Protein 4V2D (pdb70)

Structure (mmCIF, N/CA/C/O backbone):
data_4V2D
#
_entry.id   4V2D
#
_cell.length_a   45.120
_cell.length_b   41.450
_cell.length_c   87.350
_cell.angle_alpha   90.00
_cell.angle_beta   102.91
_cell.angle_gamma   90.00
#
_symmetry.space_group_name_H-M   'P 1 21 1'
#
loop_
_atom_site.group_PDB
_atom_site.id
_atom_site.type_symbol
_atom_site.label_atom_id
_atom_site.label_alt_id
_atom_site.label_comp_id
_atom_site.label_asym_id
_atom_site.label_entity_id
_atom_site.label_seq_id
_atom_site.pdbx_PDB_ins_code
_atom_site.Cartn_x
_atom_site.Cartn_y
_atom_site.Cartn_z
_atom_site.occupancy
_atom_site.B_iso_or_equiv
_atom_site.auth_seq_id
_atom_site.auth_comp_id
_atom_site.auth_asym_id
_atom_site.auth_atom_id
_atom_site.pdbx_PDB_model_num
ATOM 1 N N . CYS A 1 1 ? 34.315 -13.665 43.057 1.00 98.37 36 CYS A N 1
ATOM 2 C CA . CYS A 1 1 ? 33.987 -14.196 41.737 1.00 98.16 36 CYS A CA 1
ATOM 3 C C . CYS A 1 1 ? 33.225 -15.535 41.804 1.00 101.44 36 CYS A C 1
ATOM 4 O O . CYS A 1 1 ? 33.448 -16.303 42.744 1.00 100.99 36 CYS A O 1
ATOM 7 N N . PRO A 1 2 ? 32.310 -15.829 40.844 1.00 97.59 37 PRO A N 1
ATOM 8 C CA . PRO A 1 2 ? 31.522 -17.072 40.930 1.00 97.27 37 PRO A CA 1
ATOM 9 C C . PRO A 1 2 ? 32.282 -18.358 40.605 1.00 100.72 37 PRO A C 1
ATOM 10 O O . PRO A 1 2 ? 33.402 -18.309 40.096 1.00 100.27 37 PRO A O 1
ATOM 14 N N . SER A 1 3 ? 31.661 -19.514 40.921 1.00 97.00 38 SER A N 1
ATOM 15 C CA . SER A 1 3 ? 32.215 -20.855 40.719 1.00 96.68 38 SER A CA 1
ATOM 16 C C . SER A 1 3 ? 32.347 -21.236 39.240 1.00 100.15 38 SER A C 1
ATOM 17 O O . SER A 1 3 ? 33.406 -21.720 38.834 1.00 99.66 38 SER A O 1
ATOM 20 N N . VAL A 1 4 ? 31.278 -21.024 38.445 1.00 96.45 39 VAL A N 1
ATOM 21 C CA . VAL A 1 4 ? 31.240 -21.342 37.009 1.00 96.12 39 VAL A CA 1
ATOM 22 C C . VAL A 1 4 ? 31.649 -20.162 36.116 1.00 99.33 39 VAL A C 1
ATOM 23 O O . VAL A 1 4 ? 32.185 -20.374 35.027 1.00 98.87 39 VAL A O 1
ATOM 27 N N . CYS A 1 5 ? 31.388 -18.930 36.581 1.00 95.44 40 CYS A N 1
ATOM 28 C CA . CYS A 1 5 ? 31.686 -17.687 35.873 1.00 95.04 40 CYS A CA 1
ATOM 29 C C . CYS A 1 5 ? 33.099 -17.183 36.198 1.00 99.57 40 CYS A C 1
ATOM 30 O O . CYS A 1 5 ? 33.476 -17.122 37.370 1.00 99.11 40 CYS A O 1
ATOM 33 N N . ARG A 1 6 ? 33.874 -16.830 35.152 1.00 96.73 41 ARG A N 1
ATOM 34 C CA . ARG A 1 6 ? 35.255 -16.345 35.270 1.00 96.81 41 ARG A CA 1
ATOM 35 C C . ARG A 1 6 ? 35.375 -14.817 35.220 1.00 101.23 41 ARG A C 1
ATOM 36 O O . ARG A 1 6 ? 34.521 -14.146 34.636 1.00 100.78 41 ARG A O 1
ATOM 44 N N . CYS A 1 7 ? 36.447 -14.277 35.836 1.00 98.26 42 CYS A N 1
ATOM 45 C CA . CYS A 1 7 ? 36.741 -12.843 35.911 1.00 98.30 42 CYS A CA 1
ATOM 46 C C . CYS A 1 7 ? 38.220 -12.558 35.616 1.00 102.56 42 CYS A C 1
ATOM 47 O O . CYS A 1 7 ? 39.097 -13.220 36.177 1.00 102.17 42 CYS A O 1
ATOM 50 N N . ASP A 1 8 ? 38.493 -11.587 34.720 1.00 99.36 43 ASP A N 1
ATOM 51 C CA . ASP A 1 8 ? 39.855 -11.206 34.325 1.00 99.26 43 ASP A CA 1
ATOM 52 C C . ASP A 1 8 ? 39.999 -9.694 34.133 1.00 102.96 43 ASP A C 1
ATOM 53 O O . ASP A 1 8 ? 39.183 -9.084 33.438 1.00 102.43 43 ASP A O 1
ATOM 58 N N . ARG A 1 9 ? 41.056 -9.103 34.740 1.00 99.51 44 ARG A N 1
ATOM 59 C CA . ARG A 1 9 ? 41.421 -7.676 34.683 1.00 99.29 44 ARG A CA 1
ATOM 60 C C . ARG A 1 9 ? 40.272 -6.712 35.049 1.00 102.66 44 ARG A C 1
ATOM 61 O O . ARG A 1 9 ? 40.112 -5.665 34.415 1.00 102.23 44 ARG A O 1
ATOM 69 N N . ASN A 1 10 ? 39.496 -7.067 36.095 1.00 98.82 45 ASN A N 1
ATOM 70 C CA . ASN A 1 10 ? 38.334 -6.324 36.605 1.00 98.47 45 ASN A CA 1
ATOM 71 C C . ASN A 1 10 ? 37.147 -6.275 35.615 1.00 101.83 45 ASN A C 1
ATOM 72 O O . ASN A 1 10 ? 36.429 -5.274 35.536 1.00 101.37 45 ASN A O 1
ATOM 77 N N . PHE A 1 11 ? 36.944 -7.387 34.879 1.00 97.98 46 PHE A N 1
ATOM 78 C CA . PHE A 1 11 ? 35.849 -7.593 33.926 1.00 97.57 46 PHE A CA 1
ATOM 79 C C . PHE A 1 11 ? 35.239 -8.972 34.187 1.00 100.72 46 PHE A C 1
ATOM 80 O O . PHE A 1 11 ? 35.962 -9.972 34.192 1.00 100.31 46 PHE A O 1
ATOM 88 N N . VAL A 1 12 ? 33.920 -9.021 34.436 1.00 96.68 47 VAL A N 1
ATOM 89 C CA . VAL A 1 12 ? 33.201 -10.263 34.736 1.00 96.20 47 VAL A CA 1
ATOM 90 C C . VAL A 1 12 ? 32.663 -10.905 33.447 1.00 99.30 47 VAL A C 1
ATOM 91 O O . VAL A 1 12 ? 31.835 -10.303 32.760 1.00 98.80 47 VAL A O 1
ATOM 95 N N . TYR A 1 13 ? 33.146 -12.123 33.128 1.00 95.40 48 TYR A N 1
ATOM 96 C CA . TYR A 1 13 ? 32.758 -12.872 31.929 1.00 95.02 48 TYR A CA 1
ATOM 97 C C . TYR A 1 13 ? 31.840 -14.061 32.260 1.00 98.18 48 TYR A C 1
ATOM 98 O O . TYR A 1 13 ? 32.316 -15.192 32.402 1.00 97.69 48 TYR A O 1
ATOM 107 N N . CYS A 1 14 ? 30.526 -13.799 32.398 1.00 94.25 49 CYS A N 1
ATOM 108 C CA . CYS A 1 14 ? 29.513 -14.825 32.679 1.00 93.81 49 CYS A CA 1
ATOM 109 C C . CYS A 1 14 ? 28.844 -15.300 31.379 1.00 95.80 49 CYS A C 1
ATOM 110 O O . CYS A 1 14 ? 27.980 -16.181 31.412 1.00 95.31 49 CYS A O 1
ATOM 113 N N . ASN A 1 15 ? 29.262 -14.717 30.240 1.00 90.98 50 ASN A N 1
ATOM 114 C CA . ASN A 1 15 ? 28.746 -14.997 28.901 1.00 90.13 50 ASN A CA 1
ATOM 115 C C . ASN A 1 15 ? 29.038 -16.404 28.385 1.00 92.29 50 ASN A C 1
ATOM 116 O O . ASN A 1 15 ? 30.107 -16.952 28.662 1.00 91.88 50 ASN A O 1
ATOM 121 N N . GLU A 1 16 ? 28.079 -16.968 27.610 1.00 87.47 51 GLU A N 1
ATOM 122 C CA . GLU A 1 16 ? 28.117 -18.300 26.984 1.00 86.59 51 GLU A CA 1
ATOM 123 C C . GLU A 1 16 ? 28.387 -19.436 27.990 1.00 88.70 51 GLU A C 1
ATOM 124 O O . GLU A 1 16 ? 29.190 -20.336 27.725 1.00 88.24 51 GLU A O 1
ATOM 130 N N . ARG A 1 17 ? 27.705 -19.381 29.151 1.00 83.89 52 ARG A N 1
ATOM 131 C CA . ARG A 1 17 ? 27.851 -20.361 30.233 1.00 83.02 52 ARG A CA 1
ATOM 132 C C . ARG A 1 17 ? 26.524 -21.034 30.639 1.00 85.73 52 ARG A C 1
ATOM 133 O O . ARG A 1 17 ? 26.508 -21.831 31.582 1.00 85.32 52 ARG A O 1
ATOM 141 N N . SER A 1 18 ? 25.428 -20.737 29.896 1.00 81.33 53 SER A N 1
ATOM 142 C CA . SER A 1 18 ? 24.066 -21.264 30.083 1.00 80.66 53 SER A CA 1
ATOM 143 C C . SER A 1 18 ? 23.502 -21.087 31.509 1.00 83.32 53 SER A C 1
ATOM 144 O O . SER A 1 18 ? 22.850 -21.989 32.045 1.00 82.76 53 SER A O 1
ATOM 147 N N . LEU A 1 19 ? 23.748 -19.906 32.107 1.00 79.09 54 LEU A N 1
ATOM 148 C CA . LEU A 1 19 ? 23.290 -19.558 33.453 1.00 78.52 54 LEU A CA 1
ATOM 149 C C . LEU A 1 19 ? 21.784 -19.303 33.489 1.00 81.47 54 LEU A C 1
ATOM 150 O O . LEU A 1 19 ? 21.265 -18.554 32.660 1.00 80.90 54 LEU A O 1
ATOM 155 N N . THR A 1 20 ? 21.088 -19.941 34.447 1.00 77.47 55 THR A N 1
ATOM 156 C CA . THR A 1 20 ? 19.640 -19.800 34.646 1.00 76.99 55 THR A CA 1
ATOM 157 C C . THR A 1 20 ? 19.316 -18.471 35.334 1.00 80.07 55 THR A C 1
ATOM 158 O O . THR A 1 20 ? 18.235 -17.918 35.123 1.00 79.58 55 THR A O 1
ATOM 162 N N . SER A 1 21 ? 20.255 -17.970 36.159 1.00 76.06 56 SER A N 1
ATOM 163 C CA . SER A 1 21 ? 20.137 -16.720 36.911 1.00 75.53 56 SER A CA 1
ATOM 164 C C . SER A 1 21 ? 21.484 -15.985 36.986 1.00 78.65 56 SER A C 1
ATOM 165 O O . SER A 1 21 ? 22.529 -16.591 36.733 1.00 78.20 56 SER A O 1
ATOM 168 N N . VAL A 1 22 ? 21.454 -14.680 37.335 1.00 74.65 57 VAL A N 1
ATOM 169 C CA . VAL A 1 22 ? 22.649 -13.839 37.485 1.00 74.18 57 VAL A CA 1
ATOM 170 C C . VAL A 1 22 ? 23.389 -14.271 38.774 1.00 77.64 57 VAL A C 1
ATOM 171 O O . VAL A 1 22 ? 22.754 -14.334 39.831 1.00 77.25 57 VAL A O 1
ATOM 175 N N . PRO A 1 23 ? 24.705 -14.607 38.703 1.00 73.85 58 PRO A N 1
ATOM 176 C CA . PRO A 1 23 ? 25.418 -15.071 39.909 1.00 73.52 58 PRO A CA 1
ATOM 177 C C . PRO A 1 23 ? 25.525 -14.061 41.050 1.00 77.05 58 PRO A C 1
ATOM 178 O O . PRO A 1 23 ? 25.494 -12.850 40.824 1.00 76.47 58 PRO A O 1
ATOM 182 N N . LEU A 1 24 ? 25.643 -14.583 42.283 1.00 73.54 59 LEU A N 1
ATOM 183 C CA . LEU A 1 24 ? 25.726 -13.808 43.524 1.00 73.30 59 LEU A CA 1
ATOM 184 C C . LEU A 1 24 ? 27.096 -13.155 43.728 1.00 76.85 59 LEU A C 1
ATOM 185 O O . LEU A 1 24 ? 27.162 -11.996 44.141 1.00 76.46 59 LEU A O 1
ATOM 190 N N . GLY A 1 25 ? 28.162 -13.904 43.445 1.00 73.08 60 GLY A N 1
ATOM 191 C CA . GLY A 1 25 ? 29.541 -13.460 43.613 1.00 72.72 60 GLY A CA 1
ATOM 192 C C . GLY A 1 25 ? 30.026 -12.434 42.611 1.00 76.12 60 GLY A C 1
ATOM 193 O O . GLY A 1 25 ? 30.886 -12.741 41.783 1.00 75.70 60 GLY A O 1
ATOM 194 N N . ILE A 1 26 ? 29.505 -11.199 42.695 1.00 72.28 61 ILE A N 1
ATOM 195 C CA . ILE A 1 26 ? 29.917 -10.099 41.819 1.00 71.88 61 ILE A CA 1
ATOM 196 C C . ILE A 1 26 ? 30.814 -9.145 42.632 1.00 75.16 61 ILE A C 1
ATOM 197 O O . ILE A 1 26 ? 30.352 -8.608 43.643 1.00 74.76 61 ILE A O 1
ATOM 202 N N . PRO A 1 27 ? 32.097 -8.948 42.234 1.00 71.25 62 PRO A N 1
ATOM 203 C CA . PRO A 1 27 ? 32.986 -8.065 43.016 1.00 70.86 62 PRO A CA 1
ATOM 204 C C . PRO A 1 27 ? 32.571 -6.595 43.026 1.00 74.01 62 PRO A C 1
ATOM 205 O O . PRO A 1 27 ? 31.920 -6.122 42.093 1.00 73.56 62 PRO A O 1
ATOM 209 N N . GLU A 1 28 ? 32.946 -5.886 44.105 1.00 70.03 63 GLU A N 1
ATOM 210 C CA . GLU A 1 28 ? 32.625 -4.480 44.370 1.00 69.57 63 GLU A CA 1
ATOM 211 C C . GLU A 1 28 ? 33.160 -3.467 43.353 1.00 72.65 63 GLU A C 1
ATOM 212 O O . GLU A 1 28 ? 32.453 -2.509 43.039 1.00 72.18 63 GLU A O 1
ATOM 218 N N . GLY A 1 29 ? 34.388 -3.672 42.874 1.00 68.66 64 GLY A N 1
ATOM 219 C CA . GLY A 1 29 ? 35.040 -2.770 41.928 1.00 68.23 64 GLY A CA 1
ATOM 220 C C . GLY A 1 29 ? 35.235 -3.315 40.527 1.00 71.45 64 GLY A C 1
ATOM 221 O O . GLY A 1 29 ? 36.376 -3.497 40.091 1.00 71.05 64 GLY A O 1
ATOM 222 N N . VAL A 1 30 ? 34.124 -3.549 39.801 1.00 67.39 65 VAL A N 1
ATOM 223 C CA . VAL A 1 30 ? 34.140 -4.061 38.422 1.00 66.87 65 VAL A CA 1
ATOM 224 C C . VAL A 1 30 ? 33.675 -2.969 37.448 1.00 69.81 65 VAL A C 1
ATOM 225 O O . VAL A 1 30 ? 32.718 -2.254 37.741 1.00 69.37 65 VAL A O 1
ATOM 229 N N . THR A 1 31 ? 34.365 -2.847 36.298 1.00 65.59 66 THR A N 1
ATOM 230 C CA . THR A 1 31 ? 34.081 -1.863 35.253 1.00 64.97 66 THR A CA 1
ATOM 231 C C . THR A 1 31 ? 32.896 -2.298 34.366 1.00 67.58 66 THR A C 1
ATOM 232 O O . THR A 1 31 ? 31.842 -1.661 34.410 1.00 67.11 66 THR A O 1
ATOM 236 N N . VAL A 1 32 ? 33.078 -3.369 33.561 1.00 63.19 67 VAL A N 1
ATOM 237 C CA . VAL A 1 32 ? 32.069 -3.891 32.627 1.00 62.51 67 VAL A CA 1
ATOM 238 C C . VAL A 1 32 ? 31.635 -5.315 33.029 1.00 65.05 67 VAL A C 1
ATOM 239 O O . VAL A 1 32 ? 32.479 -6.143 33.375 1.00 64.48 67 VAL A O 1
ATOM 243 N N . LEU A 1 33 ? 30.315 -5.587 32.969 1.00 60.77 68 LEU A N 1
ATOM 244 C CA . LEU A 1 33 ? 29.705 -6.874 33.309 1.00 60.14 68 LEU A CA 1
ATOM 245 C C . LEU A 1 33 ? 29.126 -7.551 32.056 1.00 63.07 68 LEU A C 1
ATOM 246 O O . LEU A 1 33 ? 28.274 -6.967 31.383 1.00 62.61 68 LEU A O 1
ATOM 251 N N . TYR A 1 34 ? 29.601 -8.773 31.738 1.00 59.01 69 TYR A N 1
ATOM 252 C CA . TYR A 1 34 ? 29.142 -9.540 30.574 1.00 58.56 69 TYR A CA 1
ATOM 253 C C . TYR A 1 34 ? 28.283 -10.726 31.020 1.00 61.30 69 TYR A C 1
ATOM 254 O O . TYR A 1 34 ? 28.790 -11.634 31.680 1.00 60.83 69 TYR A O 1
ATOM 263 N N . LEU A 1 35 ? 26.981 -10.705 30.674 1.00 57.09 70 LEU A N 1
ATOM 264 C CA . LEU A 1 35 ? 26.011 -11.752 31.030 1.00 56.50 70 LEU A CA 1
ATOM 265 C C . LEU A 1 35 ? 25.177 -12.211 29.815 1.00 59.79 70 LEU A C 1
ATOM 266 O O . LEU A 1 35 ? 24.147 -12.872 29.980 1.00 59.33 70 LEU A O 1
ATOM 271 N N . HIS A 1 36 ? 25.642 -11.873 28.601 1.00 55.99 71 HIS A N 1
ATOM 272 C CA . HIS A 1 36 ? 24.985 -12.193 27.332 1.00 55.71 71 HIS A CA 1
ATOM 273 C C . HIS A 1 36 ? 25.084 -13.669 26.912 1.00 59.69 71 HIS A C 1
ATOM 274 O O . HIS A 1 36 ? 25.889 -14.414 27.468 1.00 59.29 71 HIS A O 1
ATOM 281 N N . ASN A 1 37 ? 24.249 -14.080 25.928 1.00 56.31 72 ASN A N 1
ATOM 282 C CA . ASN A 1 37 ? 24.164 -15.433 25.357 1.00 56.12 72 ASN A CA 1
ATOM 283 C C . ASN A 1 37 ? 23.968 -16.555 26.399 1.00 59.89 72 ASN A C 1
ATOM 284 O O . ASN A 1 37 ? 24.610 -17.609 26.331 1.00 59.40 72 ASN A O 1
ATOM 289 N N . ASN A 1 38 ? 23.061 -16.307 27.359 1.00 56.46 73 ASN A N 1
ATOM 290 C CA . ASN A 1 38 ? 22.694 -17.227 28.437 1.00 56.25 73 ASN A CA 1
ATOM 291 C C . ASN A 1 38 ? 21.169 -17.435 28.459 1.00 60.23 73 ASN A C 1
ATOM 292 O O . ASN A 1 38 ? 20.469 -16.915 27.588 1.00 59.76 73 ASN A O 1
ATOM 297 N N . GLN A 1 39 ? 20.658 -18.202 29.441 1.00 56.92 74 GLN A N 1
ATOM 298 C CA . GLN A 1 39 ? 19.225 -18.466 29.595 1.00 56.76 74 GLN A CA 1
ATOM 299 C C . GLN A 1 39 ? 18.678 -17.844 30.895 1.00 60.26 74 GLN A C 1
ATOM 300 O O . GLN A 1 39 ? 17.871 -18.462 31.599 1.00 59.85 74 GLN A O 1
ATOM 306 N N . ILE A 1 40 ? 19.121 -16.603 31.195 1.00 56.44 75 ILE A N 1
ATOM 307 C CA . ILE A 1 40 ? 18.737 -15.841 32.389 1.00 56.09 75 ILE A CA 1
ATOM 308 C C . ILE A 1 40 ? 17.270 -15.398 32.323 1.00 59.92 75 ILE A C 1
ATOM 309 O O . ILE A 1 40 ? 16.869 -14.716 31.378 1.00 59.31 75 ILE A O 1
ATOM 314 N N . ASN A 1 41 ? 16.482 -15.803 33.336 1.00 56.70 76 ASN A N 1
ATOM 315 C CA . ASN A 1 41 ? 15.063 -15.465 33.473 1.00 56.58 76 ASN A CA 1
ATOM 316 C C . ASN A 1 41 ? 14.872 -14.134 34.218 1.00 60.70 76 ASN A C 1
ATOM 317 O O . ASN A 1 41 ? 15.826 -13.620 34.809 1.00 60.24 76 ASN A O 1
ATOM 322 N N . ASN A 1 42 ? 13.640 -13.585 34.190 1.00 57.47 77 ASN A N 1
ATOM 323 C CA . ASN A 1 42 ? 13.273 -12.319 34.839 1.00 57.37 77 ASN A CA 1
ATOM 324 C C . ASN A 1 42 ? 13.365 -12.337 36.373 1.00 61.17 77 ASN A C 1
ATOM 325 O O . ASN A 1 42 ? 13.601 -11.287 36.976 1.00 60.75 77 ASN A O 1
ATOM 330 N N . ALA A 1 43 ? 13.177 -13.518 36.997 1.00 57.65 78 ALA A N 1
ATOM 331 C CA . ALA A 1 43 ? 13.227 -13.697 38.452 1.00 57.41 78 ALA A CA 1
ATOM 332 C C . ALA A 1 43 ? 14.591 -14.235 38.938 1.00 61.22 78 ALA A C 1
ATOM 333 O O . ALA A 1 43 ? 14.678 -14.863 39.999 1.00 60.80 78 ALA A O 1
ATOM 335 N N . GLY A 1 44 ? 15.640 -13.949 38.168 1.00 57.67 79 GLY A N 1
ATOM 336 C CA . GLY A 1 44 ? 17.002 -14.368 38.474 1.00 57.35 79 GLY A CA 1
ATOM 337 C C . GLY A 1 44 ? 17.967 -13.223 38.705 1.00 60.91 79 GLY A C 1
ATOM 338 O O . GLY A 1 44 ? 19.118 -13.292 38.267 1.00 60.48 79 GLY A O 1
ATOM 339 N N . PHE A 1 45 ? 17.510 -12.167 39.405 1.00 57.30 80 PHE A N 1
ATOM 340 C CA . PHE A 1 45 ? 18.316 -10.984 39.714 1.00 56.95 80 PHE A CA 1
ATOM 341 C C . PHE A 1 45 ? 18.355 -10.705 41.231 1.00 60.55 80 PHE A C 1
ATOM 342 O O . PHE A 1 45 ? 17.345 -10.271 41.793 1.00 60.11 80 PHE A O 1
ATOM 350 N N . PRO A 1 46 ? 19.502 -10.949 41.916 1.00 56.90 81 PRO A N 1
ATOM 351 C CA . PRO A 1 46 ? 19.562 -10.693 43.368 1.00 56.61 81 PRO A CA 1
ATOM 352 C C . PRO A 1 46 ? 19.630 -9.208 43.721 1.00 59.97 81 PRO A C 1
ATOM 353 O O . PRO A 1 46 ? 20.170 -8.418 42.947 1.00 59.45 81 PRO A O 1
ATOM 357 N N . ALA A 1 47 ? 19.094 -8.841 44.903 1.00 56.26 82 ALA A N 1
ATOM 358 C CA . ALA A 1 47 ? 19.062 -7.470 45.431 1.00 56.02 82 ALA A CA 1
ATOM 359 C C . ALA A 1 47 ? 20.464 -6.879 45.647 1.00 59.73 82 ALA A C 1
ATOM 360 O O . ALA A 1 47 ? 20.629 -5.658 45.592 1.00 59.15 82 ALA A O 1
ATOM 362 N N . GLU A 1 48 ? 21.466 -7.752 45.882 1.00 56.35 83 GLU A N 1
ATOM 363 C CA . GLU A 1 48 ? 22.872 -7.393 46.099 1.00 56.11 83 GLU A CA 1
ATOM 364 C C . GLU A 1 48 ? 23.580 -6.848 44.845 1.00 59.51 83 GLU A C 1
ATOM 365 O O . GLU A 1 48 ? 24.605 -6.175 44.975 1.00 59.11 83 GLU A O 1
ATOM 371 N N . LEU A 1 49 ? 23.031 -7.131 43.642 1.00 55.65 84 LEU A N 1
ATOM 372 C CA . LEU A 1 49 ? 23.561 -6.669 42.354 1.00 55.26 84 LEU A CA 1
ATOM 373 C C . LEU A 1 49 ? 23.380 -5.151 42.200 1.00 58.61 84 LEU A C 1
ATOM 374 O O . LEU A 1 49 ? 24.238 -4.492 41.611 1.00 58.11 84 LEU A O 1
ATOM 379 N N . HIS A 1 50 ? 22.274 -4.605 42.747 1.00 54.97 85 HIS A N 1
ATOM 380 C CA . HIS A 1 50 ? 21.947 -3.175 42.729 1.00 54.76 85 HIS A CA 1
ATOM 381 C C . HIS A 1 50 ? 22.895 -2.374 43.634 1.00 58.95 85 HIS A C 1
ATOM 382 O O . HIS A 1 50 ? 23.133 -1.192 43.373 1.00 58.59 85 HIS A O 1
ATOM 389 N N . ASN A 1 51 ? 23.439 -3.025 44.685 1.00 55.60 86 ASN A N 1
ATOM 390 C CA . ASN A 1 51 ? 24.370 -2.430 45.649 1.00 55.38 86 ASN A CA 1
ATOM 391 C C . ASN A 1 51 ? 25.735 -2.091 45.036 1.00 58.96 86 ASN A C 1
ATOM 392 O O . ASN A 1 51 ? 26.409 -1.187 45.534 1.00 58.44 86 ASN A O 1
ATOM 397 N N . VAL A 1 52 ? 26.136 -2.806 43.959 1.00 55.52 87 VAL A N 1
ATOM 398 C CA . VAL A 1 52 ? 27.402 -2.585 43.244 1.00 55.33 87 VAL A CA 1
ATOM 399 C C . VAL A 1 52 ? 27.286 -1.263 42.470 1.00 59.18 87 VAL A C 1
ATOM 400 O O . VAL A 1 52 ? 26.404 -1.120 41.619 1.00 58.78 87 VAL A O 1
ATOM 404 N N . GLN A 1 53 ? 28.150 -0.290 42.804 1.00 55.66 88 GLN A N 1
ATOM 405 C CA . GLN A 1 53 ? 28.132 1.051 42.213 1.00 55.41 88 GLN A CA 1
ATOM 406 C C . GLN A 1 53 ? 29.232 1.328 41.176 1.00 58.75 88 GLN A C 1
ATOM 407 O O . GLN A 1 53 ? 29.150 2.333 40.465 1.00 58.31 88 GLN A O 1
ATOM 413 N N . SER A 1 54 ? 30.242 0.442 41.076 1.00 54.91 89 SER A N 1
ATOM 414 C CA . SER A 1 54 ? 31.364 0.597 40.144 1.00 54.53 89 SER A CA 1
ATOM 415 C C . SER A 1 54 ? 31.044 0.261 38.685 1.00 57.62 89 SER A C 1
ATOM 416 O O . SER A 1 54 ? 31.705 0.790 37.788 1.00 57.15 89 SER A O 1
ATOM 419 N N . VAL A 1 55 ? 30.059 -0.625 38.444 1.00 53.67 90 VAL A N 1
ATOM 420 C CA . VAL A 1 55 ? 29.670 -1.053 37.093 1.00 53.18 90 VAL A CA 1
ATOM 421 C C . VAL A 1 55 ? 28.904 0.048 36.352 1.00 56.26 90 VAL A C 1
ATOM 422 O O . VAL A 1 55 ? 27.962 0.618 36.906 1.00 55.76 90 VAL A O 1
ATOM 426 N N . HIS A 1 56 ? 29.321 0.344 35.104 1.00 52.19 91 HIS A N 1
ATOM 427 C CA . HIS A 1 56 ? 28.684 1.346 34.243 1.00 51.63 91 HIS A CA 1
ATOM 428 C C . HIS A 1 56 ? 28.254 0.807 32.865 1.00 53.95 91 HIS A C 1
ATOM 429 O O . HIS A 1 56 ? 27.518 1.488 32.148 1.00 53.51 91 HIS A O 1
ATOM 436 N N . THR A 1 57 ? 28.693 -0.419 32.508 1.00 49.20 92 THR A N 1
ATOM 437 C CA . THR A 1 57 ? 28.336 -1.072 31.244 1.00 48.42 92 THR A CA 1
ATOM 438 C C . THR A 1 57 ? 27.938 -2.530 31.501 1.00 51.00 92 THR A C 1
ATOM 439 O O . THR A 1 57 ? 28.732 -3.293 32.051 1.00 50.39 92 THR A O 1
ATOM 443 N N . VAL A 1 58 ? 26.694 -2.901 31.137 1.00 46.91 93 VAL A N 1
ATOM 444 C CA . VAL A 1 58 ? 26.158 -4.255 31.329 1.00 46.43 93 VAL A CA 1
ATOM 445 C C . VAL A 1 58 ? 25.578 -4.806 30.016 1.00 49.48 93 VAL A C 1
ATOM 446 O O . VAL A 1 58 ? 24.745 -4.151 29.386 1.00 48.73 93 VAL A O 1
ATOM 450 N N . TYR A 1 59 ? 26.030 -6.012 29.618 1.00 45.86 94 TYR A N 1
ATOM 451 C CA . TYR A 1 59 ? 25.583 -6.717 28.416 1.00 45.58 94 TYR A CA 1
ATOM 452 C C . TYR A 1 59 ? 24.684 -7.888 28.825 1.00 49.72 94 TYR A C 1
ATOM 453 O O . TYR A 1 59 ? 25.110 -8.752 29.594 1.00 49.27 94 TYR A O 1
ATOM 462 N N . LEU A 1 60 ? 23.433 -7.893 28.334 1.00 46.61 95 LEU A N 1
ATOM 463 C CA . LEU A 1 60 ? 22.435 -8.925 28.630 1.00 46.59 95 LEU A CA 1
ATOM 464 C C . LEU A 1 60 ? 21.651 -9.306 27.364 1.00 51.01 95 LEU A C 1
ATOM 465 O O . LEU A 1 60 ? 20.417 -9.356 27.390 1.00 50.56 95 LEU A O 1
ATOM 470 N N . TYR A 1 61 ? 22.364 -9.584 26.260 1.00 48.13 96 TYR A N 1
ATOM 471 C CA . TYR A 1 61 ? 21.708 -9.941 25.004 1.00 48.25 96 TYR A CA 1
ATOM 472 C C . TYR A 1 61 ? 21.549 -11.439 24.740 1.00 52.56 96 TYR A C 1
ATOM 473 O O . TYR A 1 61 ? 22.448 -12.223 25.041 1.00 52.19 96 TYR A O 1
ATOM 482 N N . GLY A 1 62 ? 20.394 -11.810 24.191 1.00 49.35 97 GLY A N 1
ATOM 483 C CA . GLY A 1 62 ? 20.050 -13.189 23.859 1.00 49.23 97 GLY A CA 1
ATOM 484 C C . GLY A 1 62 ? 19.724 -14.042 25.067 1.00 53.16 97 GLY A C 1
ATOM 485 O O . GLY A 1 62 ? 20.290 -15.126 25.226 1.00 52.76 97 GLY A O 1
ATOM 486 N N . ASN A 1 63 ? 18.798 -13.562 25.919 1.00 49.71 98 ASN A N 1
ATOM 487 C CA . ASN A 1 63 ? 18.368 -14.256 27.136 1.00 49.47 98 ASN A CA 1
ATOM 488 C C . ASN A 1 63 ? 16.883 -14.665 27.099 1.00 53.40 98 ASN A C 1
ATOM 489 O O . ASN A 1 63 ? 16.211 -14.457 26.084 1.00 52.96 98 ASN A O 1
ATOM 494 N N . GLN A 1 64 ? 16.387 -15.281 28.191 1.00 49.95 99 GLN A N 1
ATOM 495 C CA . GLN A 1 64 ? 15.000 -15.742 28.312 1.00 49.74 99 GLN A CA 1
ATOM 496 C C . GLN A 1 64 ? 14.148 -14.795 29.183 1.00 52.98 99 GLN A C 1
ATOM 497 O O . GLN A 1 64 ? 13.177 -15.226 29.813 1.00 52.48 99 GLN A O 1
ATOM 503 N N . LEU A 1 65 ? 14.506 -13.495 29.186 1.00 49.14 100 LEU A N 1
ATOM 504 C CA . LEU A 1 65 ? 13.827 -12.437 29.944 1.00 48.68 100 LEU A CA 1
ATOM 505 C C . LEU A 1 65 ? 12.463 -12.100 29.342 1.00 51.80 100 LEU A C 1
ATOM 506 O O . LEU A 1 65 ? 12.330 -12.072 28.121 1.00 51.10 100 LEU A O 1
ATOM 511 N N . ASP A 1 66 ? 11.458 -11.842 30.200 1.00 48.10 101 ASP A N 1
ATOM 512 C CA . ASP A 1 66 ? 10.092 -11.496 29.786 1.00 47.74 101 ASP A CA 1
ATOM 513 C C . ASP A 1 66 ? 9.708 -10.063 30.165 1.00 50.89 101 ASP A C 1
ATOM 514 O O . ASP A 1 66 ? 8.841 -9.474 29.519 1.00 50.45 101 ASP A O 1
ATOM 519 N N . GLU A 1 67 ? 10.347 -9.512 31.213 1.00 46.94 102 GLU A N 1
ATOM 520 C CA . GLU A 1 67 ? 10.122 -8.154 31.720 1.00 46.50 102 GLU A CA 1
ATOM 521 C C . GLU A 1 67 ? 11.454 -7.403 31.840 1.00 49.65 102 GLU A C 1
ATOM 522 O O . GLU A 1 67 ? 12.514 -8.030 31.744 1.00 49.08 102 GLU A O 1
ATOM 528 N N . PHE A 1 68 ? 11.405 -6.066 32.063 1.00 45.93 103 PHE A N 1
ATOM 529 C CA . PHE A 1 68 ? 12.610 -5.251 32.250 1.00 45.64 103 PHE A CA 1
ATOM 530 C C . PHE A 1 68 ? 13.249 -5.640 33.593 1.00 49.36 103 PHE A C 1
ATOM 531 O O . PHE A 1 68 ? 12.555 -5.627 34.614 1.00 49.05 103 PHE A O 1
ATOM 539 N N . PRO A 1 69 ? 14.543 -6.044 33.602 1.00 45.74 104 PRO A N 1
ATOM 540 C CA . PRO A 1 69 ? 15.164 -6.507 34.855 1.00 45.44 104 PRO A CA 1
ATOM 541 C C . PRO A 1 69 ? 15.212 -5.516 36.009 1.00 49.14 104 PRO A C 1
ATOM 542 O O . PRO A 1 69 ? 15.452 -4.323 35.816 1.00 48.76 104 PRO A O 1
ATOM 546 N N . MET A 1 70 ? 14.976 -6.042 37.217 1.00 45.59 105 MET A N 1
ATOM 547 C CA . MET A 1 70 ? 15.006 -5.320 38.486 1.00 45.27 105 MET A CA 1
ATOM 548 C C . MET A 1 70 ? 16.356 -5.575 39.163 1.00 48.82 105 MET A C 1
ATOM 549 O O . MET A 1 70 ? 17.083 -6.485 38.756 1.00 48.18 105 MET A O 1
ATOM 554 N N . ASN A 1 71 ? 16.689 -4.765 40.190 1.00 45.33 106 ASN A N 1
ATOM 555 C CA . ASN A 1 71 ? 17.918 -4.851 40.991 1.00 45.04 106 ASN A CA 1
ATOM 556 C C . ASN A 1 71 ? 19.244 -4.800 40.201 1.00 48.38 106 ASN A C 1
ATOM 557 O O . ASN A 1 71 ? 20.252 -5.354 40.647 1.00 47.95 106 ASN A O 1
ATOM 562 N N . LEU A 1 72 ? 19.243 -4.109 39.043 1.00 44.58 107 LEU A N 1
ATOM 563 C CA . LEU A 1 72 ? 20.427 -3.920 38.198 1.00 44.17 107 LEU A CA 1
ATOM 564 C C . LEU A 1 72 ? 21.372 -2.910 38.874 1.00 47.53 107 LEU A C 1
ATOM 565 O O . LEU A 1 72 ? 20.873 -2.073 39.630 1.00 47.11 107 LEU A O 1
ATOM 570 N N . PRO A 1 73 ? 22.716 -2.951 38.642 1.00 43.71 108 PRO A N 1
ATOM 571 C CA . PRO A 1 73 ? 23.606 -1.986 39.320 1.00 43.37 108 PRO A CA 1
ATOM 572 C C . PRO A 1 73 ? 23.210 -0.517 39.150 1.00 46.84 108 PRO A C 1
ATOM 573 O O . PRO A 1 73 ? 22.974 -0.051 38.034 1.00 46.47 108 PRO A O 1
ATOM 577 N N . LYS A 1 74 ? 23.079 0.176 40.294 1.00 43.05 109 LYS A N 1
ATOM 578 C CA . LYS A 1 74 ? 22.663 1.570 40.480 1.00 42.78 109 LYS A CA 1
ATOM 579 C C . LYS A 1 74 ? 23.259 2.599 39.504 1.00 46.09 109 LYS A C 1
ATOM 580 O O . LYS A 1 74 ? 22.507 3.407 38.955 1.00 45.66 109 LYS A O 1
ATOM 586 N N . ASN A 1 75 ? 24.591 2.589 39.308 1.00 42.29 110 ASN A N 1
ATOM 587 C CA . ASN A 1 75 ? 25.272 3.567 38.452 1.00 41.90 110 ASN A CA 1
ATOM 588 C C . ASN A 1 75 ? 25.678 3.057 37.054 1.00 45.00 110 ASN A C 1
ATOM 589 O O . ASN A 1 75 ? 26.776 3.365 36.578 1.00 44.57 110 ASN A O 1
ATOM 594 N N . VAL A 1 76 ? 24.775 2.313 36.384 1.00 40.94 111 VAL A N 1
ATOM 595 C CA . VAL A 1 76 ? 25.013 1.792 35.032 1.00 40.51 111 VAL A CA 1
ATOM 596 C C . VAL A 1 76 ? 24.627 2.843 33.988 1.00 43.49 111 VAL A C 1
ATOM 597 O O . VAL A 1 76 ? 23.505 3.343 34.016 1.00 42.95 111 VAL A O 1
ATOM 601 N N . ARG A 1 77 ? 25.569 3.181 33.088 1.00 39.50 112 ARG A N 1
ATOM 602 C CA . ARG A 1 77 ? 25.380 4.162 32.016 1.00 39.04 112 ARG A CA 1
ATOM 603 C C . ARG A 1 77 ? 24.845 3.486 30.748 1.00 41.93 112 ARG A C 1
ATOM 604 O O . ARG A 1 77 ? 23.789 3.878 30.252 1.00 41.37 112 ARG A O 1
ATOM 612 N N . VAL A 1 78 ? 25.572 2.471 30.231 1.00 37.87 113 VAL A N 1
ATOM 613 C CA . VAL A 1 78 ? 25.215 1.734 29.012 1.00 37.32 113 VAL A CA 1
ATOM 614 C C . VAL A 1 78 ? 24.645 0.354 29.372 1.00 40.37 113 VAL A C 1
ATOM 615 O O . VAL A 1 78 ? 25.295 -0.412 30.083 1.00 39.74 113 VAL A O 1
ATOM 619 N N . LEU A 1 79 ? 23.432 0.046 28.879 1.00 36.61 114 LEU A N 1
ATOM 620 C CA . LEU A 1 79 ? 22.757 -1.226 29.136 1.00 36.25 114 LEU A CA 1
ATOM 621 C C . LEU A 1 79 ? 22.232 -1.850 27.842 1.00 40.37 114 LEU A C 1
ATOM 622 O O . LEU A 1 79 ? 21.481 -1.211 27.101 1.00 39.83 114 LEU A O 1
ATOM 627 N N . HIS A 1 80 ? 22.651 -3.099 27.575 1.00 37.29 115 HIS A N 1
ATOM 628 C CA . HIS A 1 80 ? 22.270 -3.868 26.391 1.00 37.24 115 HIS A CA 1
ATOM 629 C C . HIS A 1 80 ? 21.300 -4.976 26.795 1.00 42.10 115 HIS A C 1
ATOM 630 O O . HIS A 1 80 ? 21.655 -5.830 27.607 1.00 41.54 115 HIS A O 1
ATOM 637 N N . LEU A 1 81 ? 20.072 -4.943 26.251 1.00 39.77 116 LEU A N 1
ATOM 638 C CA . LEU A 1 81 ? 19.021 -5.926 26.542 1.00 40.09 116 LEU A CA 1
ATOM 639 C C . LEU A 1 81 ? 18.337 -6.432 25.263 1.00 45.54 116 LEU A C 1
ATOM 640 O O . LEU A 1 81 ? 17.157 -6.792 25.292 1.00 45.02 116 LEU A O 1
ATOM 645 N N . GLN A 1 82 ? 19.082 -6.473 24.146 1.00 43.52 117 GLN A N 1
ATOM 646 C CA . GLN A 1 82 ? 18.553 -6.922 22.859 1.00 44.01 117 GLN A CA 1
ATOM 647 C C . GLN A 1 82 ? 18.455 -8.453 22.710 1.00 49.10 117 GLN A C 1
ATOM 648 O O . GLN A 1 82 ? 18.905 -9.186 23.589 1.00 48.77 117 GLN A O 1
ATOM 654 N N . GLU A 1 83 ? 17.810 -8.920 21.620 1.00 46.46 118 GLU A N 1
ATOM 655 C CA . GLU A 1 83 ? 17.633 -10.333 21.245 1.00 46.56 118 GLU A CA 1
ATOM 656 C C . GLU A 1 83 ? 16.868 -11.253 22.227 1.00 50.69 118 GLU A C 1
ATOM 657 O O . GLU A 1 83 ? 16.789 -12.462 21.985 1.00 50.42 118 GLU A O 1
ATOM 663 N N . ASN A 1 84 ? 16.275 -10.689 23.300 1.00 47.27 119 ASN A N 1
ATOM 664 C CA . ASN A 1 84 ? 15.483 -11.461 24.269 1.00 47.09 119 ASN A CA 1
ATOM 665 C C . ASN A 1 84 ? 13.963 -11.348 24.007 1.00 50.64 119 ASN A C 1
ATOM 666 O O . ASN A 1 84 ? 13.572 -10.865 22.941 1.00 50.30 119 ASN A O 1
ATOM 671 N N . ASN A 1 85 ? 13.114 -11.827 24.941 1.00 46.91 120 ASN A N 1
ATOM 672 C CA . ASN A 1 85 ? 11.656 -11.817 24.775 1.00 46.59 120 ASN A CA 1
ATOM 673 C C . ASN A 1 85 ? 10.928 -10.868 25.755 1.00 49.90 120 ASN A C 1
ATOM 674 O O . ASN A 1 85 ? 9.901 -11.240 26.333 1.00 49.57 120 ASN A O 1
ATOM 679 N N . ILE A 1 86 ? 11.465 -9.643 25.944 1.00 45.99 121 ILE A N 1
ATOM 680 C CA . ILE A 1 86 ? 10.869 -8.640 26.841 1.00 45.57 121 ILE A CA 1
ATOM 681 C C . ILE A 1 86 ? 9.533 -8.150 26.266 1.00 49.07 121 ILE A C 1
ATOM 682 O O . ILE A 1 86 ? 9.470 -7.790 25.092 1.00 48.64 121 ILE A O 1
ATOM 687 N N . GLN A 1 87 ? 8.470 -8.183 27.091 1.00 45.35 122 GLN A N 1
ATOM 688 C CA . GLN A 1 87 ? 7.112 -7.766 26.725 1.00 45.00 122 GLN A CA 1
ATOM 689 C C . GLN A 1 87 ? 6.618 -6.602 27.592 1.00 48.27 122 GLN A C 1
ATOM 690 O O . GLN A 1 87 ? 5.939 -5.710 27.082 1.00 47.82 122 GLN A O 1
ATOM 696 N N . THR A 1 88 ? 6.947 -6.624 28.901 1.00 44.43 123 THR A N 1
ATOM 697 C CA . THR A 1 88 ? 6.526 -5.619 29.881 1.00 43.93 123 THR A CA 1
ATOM 698 C C . THR A 1 88 ? 7.690 -4.730 30.344 1.00 46.87 123 THR A C 1
ATOM 699 O O . THR A 1 88 ? 8.768 -5.231 30.665 1.00 46.17 123 THR A O 1
ATOM 703 N N . ILE A 1 89 ? 7.449 -3.408 30.376 1.00 43.04 124 ILE A N 1
ATOM 704 C CA . ILE A 1 89 ? 8.392 -2.384 30.832 1.00 42.58 124 ILE A CA 1
ATOM 705 C C . ILE A 1 89 ? 7.773 -1.741 32.082 1.00 45.69 124 ILE A C 1
ATOM 706 O O . ILE A 1 89 ? 6.727 -1.091 31.989 1.00 44.98 124 ILE A O 1
ATOM 711 N N . SER A 1 90 ? 8.394 -1.967 33.251 1.00 42.04 125 SER A N 1
ATOM 712 C CA . SER A 1 90 ? 7.906 -1.445 34.529 1.00 41.66 125 SER A CA 1
ATOM 713 C C . SER A 1 90 ? 8.532 -0.109 34.925 1.00 44.97 125 SER A C 1
ATOM 714 O O . SER A 1 90 ? 9.703 0.148 34.633 1.00 44.47 125 SER A O 1
ATOM 717 N N . ARG A 1 91 ? 7.727 0.739 35.585 1.00 41.11 126 ARG A N 1
ATOM 718 C CA . ARG A 1 91 ? 8.093 2.071 36.069 1.00 40.60 126 ARG A CA 1
ATOM 719 C C . ARG A 1 91 ? 9.109 1.990 37.219 1.00 43.70 126 ARG A C 1
ATOM 720 O O . ARG A 1 91 ? 9.970 2.863 37.333 1.00 43.07 126 ARG A O 1
ATOM 728 N N . ALA A 1 92 ? 9.000 0.942 38.060 1.00 40.00 127 ALA A N 1
ATOM 729 C CA . ALA A 1 92 ? 9.862 0.704 39.220 1.00 39.70 127 ALA A CA 1
ATOM 730 C C . ALA A 1 92 ? 11.288 0.285 38.851 1.00 43.25 127 ALA A C 1
ATOM 731 O O . ALA A 1 92 ? 12.226 0.664 39.554 1.00 42.66 127 ALA A O 1
ATOM 733 N N . ALA A 1 93 ? 11.450 -0.502 37.766 1.00 39.79 128 ALA A N 1
ATOM 734 C CA . ALA A 1 93 ? 12.750 -0.993 37.296 1.00 39.47 128 ALA A CA 1
ATOM 735 C C . ALA A 1 93 ? 13.639 0.115 36.726 1.00 43.21 128 ALA A C 1
ATOM 736 O O . ALA A 1 93 ? 14.839 0.131 37.008 1.00 42.95 128 ALA A O 1
ATOM 738 N N . LEU A 1 94 ? 13.052 1.045 35.945 1.00 39.38 129 LEU A N 1
ATOM 739 C CA . LEU A 1 94 ? 13.775 2.176 35.357 1.00 39.02 129 LEU A CA 1
ATOM 740 C C . LEU A 1 94 ? 14.041 3.291 36.378 1.00 42.59 129 LEU A C 1
ATOM 741 O O . LEU A 1 94 ? 14.879 4.160 36.129 1.00 42.14 129 LEU A O 1
ATOM 746 N N . ALA A 1 95 ? 13.343 3.247 37.533 1.00 38.99 130 ALA A N 1
ATOM 747 C CA . ALA A 1 95 ? 13.506 4.194 38.638 1.00 38.67 130 ALA A CA 1
ATOM 748 C C . ALA A 1 95 ? 14.774 3.863 39.441 1.00 42.55 130 ALA A C 1
ATOM 749 O O . ALA A 1 95 ? 15.313 4.735 40.126 1.00 42.13 130 ALA A O 1
ATOM 751 N N . GLN A 1 96 ? 15.244 2.601 39.348 1.00 39.11 131 GLN A N 1
ATOM 752 C CA . GLN A 1 96 ? 16.450 2.098 40.011 1.00 38.91 131 GLN A CA 1
ATOM 753 C C . GLN A 1 96 ? 17.707 2.619 39.306 1.00 42.74 131 GLN A C 1
ATOM 754 O O . GLN A 1 96 ? 18.633 3.091 39.969 1.00 42.36 131 GLN A O 1
ATOM 760 N N . LEU A 1 97 ? 17.730 2.529 37.961 1.00 39.21 132 LEU A N 1
ATOM 761 C CA . LEU A 1 97 ? 18.836 2.977 37.114 1.00 38.95 132 LEU A CA 1
ATOM 762 C C . LEU A 1 97 ? 18.691 4.479 36.825 1.00 42.50 132 LEU A C 1
ATOM 763 O O . LEU A 1 97 ? 18.222 4.876 35.752 1.00 41.93 132 LEU A O 1
ATOM 768 N N . LEU A 1 98 ? 19.074 5.308 37.810 1.00 38.87 133 LEU A N 1
ATOM 769 C CA . LEU A 1 98 ? 18.996 6.770 37.732 1.00 38.59 133 LEU A CA 1
ATOM 770 C C . LEU A 1 98 ? 20.113 7.391 36.882 1.00 41.89 133 LEU A C 1
ATOM 771 O O . LEU A 1 98 ? 19.952 8.513 36.399 1.00 41.49 133 LEU A O 1
ATOM 776 N N . LYS A 1 99 ? 21.239 6.670 36.704 1.00 37.92 134 LYS A N 1
ATOM 777 C CA . LYS A 1 99 ? 22.387 7.139 35.921 1.00 37.45 134 LYS A CA 1
ATOM 778 C C . LYS A 1 99 ? 22.493 6.491 34.524 1.00 40.83 134 LYS A C 1
ATOM 779 O O . LYS A 1 99 ? 23.534 6.600 33.870 1.00 40.28 134 LYS A O 1
ATOM 785 N N . LEU A 1 100 ? 21.395 5.857 34.058 1.00 37.21 135 LEU A N 1
ATOM 786 C CA . LEU A 1 100 ? 21.298 5.198 32.753 1.00 36.91 135 LEU A CA 1
ATOM 787 C C . LEU A 1 100 ? 21.324 6.224 31.622 1.00 40.71 135 LEU A C 1
ATOM 788 O O . LEU A 1 100 ? 20.450 7.082 31.567 1.00 40.15 135 LEU A O 1
ATOM 793 N N . GLU A 1 101 ? 22.336 6.139 30.739 1.00 37.36 136 GLU A N 1
ATOM 794 C CA . GLU A 1 101 ? 22.525 7.052 29.606 1.00 37.21 136 GLU A CA 1
ATOM 795 C C . GLU A 1 101 ? 22.153 6.421 28.259 1.00 41.11 136 GLU A C 1
ATOM 796 O O . GLU A 1 101 ? 21.539 7.090 27.426 1.00 40.81 136 GLU A O 1
ATOM 802 N N . GLU A 1 102 ? 22.544 5.147 28.041 1.00 37.50 137 GLU A N 1
ATOM 803 C CA . GLU A 1 102 ? 22.293 4.404 26.803 1.00 37.16 137 GLU A CA 1
ATOM 804 C C . GLU A 1 102 ? 21.529 3.109 27.090 1.00 40.49 137 GLU A C 1
ATOM 805 O O . GLU A 1 102 ? 21.915 2.351 27.984 1.00 40.07 137 GLU A O 1
ATOM 811 N N . LEU A 1 103 ? 20.445 2.861 26.330 1.00 36.60 138 LEU A N 1
ATOM 812 C CA . LEU A 1 103 ? 19.602 1.674 26.487 1.00 36.17 138 LEU A CA 1
ATOM 813 C C . LEU A 1 103 ? 19.240 1.053 25.141 1.00 39.93 138 LEU A C 1
ATOM 814 O O . LEU A 1 103 ? 18.806 1.760 24.229 1.00 39.44 138 LEU A O 1
ATOM 819 N N . HIS A 1 104 ? 19.430 -0.273 25.026 1.00 36.68 139 HIS A N 1
ATOM 820 C CA . HIS A 1 104 ? 19.142 -1.049 23.819 1.00 36.58 139 HIS A CA 1
ATOM 821 C C . HIS A 1 104 ? 18.116 -2.134 24.134 1.00 40.86 139 HIS A C 1
ATOM 822 O O . HIS A 1 104 ? 18.411 -3.063 24.888 1.00 40.21 139 HIS A O 1
ATOM 829 N N . LEU A 1 105 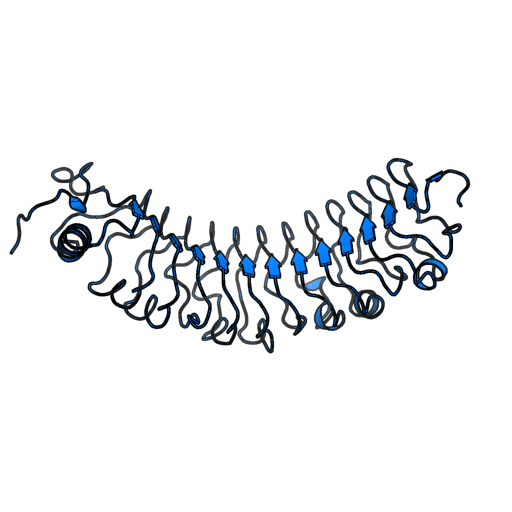? 16.905 -2.002 23.571 1.00 38.12 140 LEU A N 1
ATOM 830 C CA . LEU A 1 105 ? 15.810 -2.956 23.759 1.00 38.21 140 LEU A CA 1
ATOM 831 C C . LEU A 1 105 ? 15.367 -3.566 22.416 1.00 43.04 140 LEU A C 1
ATOM 832 O O . LEU A 1 105 ? 14.199 -3.933 22.246 1.00 42.62 140 LEU A O 1
ATOM 837 N N . ASP A 1 106 ? 16.327 -3.702 21.479 1.00 40.47 141 ASP A N 1
ATOM 838 C CA . ASP A 1 106 ? 16.135 -4.236 20.126 1.00 40.83 141 ASP A CA 1
ATOM 839 C C . ASP A 1 106 ? 15.732 -5.721 20.110 1.00 46.09 141 ASP A C 1
ATOM 840 O O . ASP A 1 106 ? 15.985 -6.431 21.081 1.00 45.73 141 ASP A O 1
ATOM 845 N N . ASP A 1 107 ? 15.092 -6.179 19.009 1.00 43.57 142 ASP A N 1
ATOM 846 C CA . ASP A 1 107 ? 14.642 -7.564 18.789 1.00 43.81 142 ASP A CA 1
ATOM 847 C C . ASP A 1 107 ? 13.806 -8.179 19.939 1.00 47.93 142 ASP A C 1
ATOM 848 O O . ASP A 1 107 ? 14.005 -9.346 20.295 1.00 47.65 142 ASP A O 1
ATOM 853 N N . ASN A 1 108 ? 12.872 -7.396 20.513 1.00 44.42 143 ASN A N 1
ATOM 854 C CA . ASN A 1 108 ? 12.006 -7.859 21.606 1.00 44.14 143 ASN A CA 1
ATOM 855 C C . ASN A 1 108 ? 10.512 -7.784 21.242 1.00 47.61 143 ASN A C 1
ATOM 856 O O . ASN A 1 108 ? 10.163 -7.273 20.175 1.00 47.10 143 ASN A O 1
ATOM 861 N N . SER A 1 109 ? 9.639 -8.315 22.123 1.00 43.92 144 SER A N 1
ATOM 862 C CA . SER A 1 109 ? 8.185 -8.336 21.932 1.00 43.60 144 SER A CA 1
ATOM 863 C C . SER A 1 109 ? 7.470 -7.247 22.770 1.00 47.03 144 SER A C 1
ATOM 864 O O . SER A 1 109 ? 6.389 -7.484 23.319 1.00 46.44 144 SER A O 1
ATOM 867 N N . ILE A 1 110 ? 8.085 -6.048 22.853 1.00 43.44 145 ILE A N 1
ATOM 868 C CA . ILE A 1 110 ? 7.578 -4.898 23.612 1.00 43.24 145 ILE A CA 1
ATOM 869 C C . ILE A 1 110 ? 6.366 -4.258 22.923 1.00 47.23 145 ILE A C 1
ATOM 870 O O . ILE A 1 110 ? 6.466 -3.834 21.772 1.00 46.70 145 ILE A O 1
ATOM 875 N N . SER A 1 111 ? 5.237 -4.170 23.648 1.00 44.08 146 SER A N 1
ATOM 876 C CA . SER A 1 111 ? 3.990 -3.566 23.174 1.00 43.95 146 SER A CA 1
ATOM 877 C C . SER A 1 111 ? 3.665 -2.294 23.976 1.00 47.54 146 SER A C 1
ATOM 878 O O . SER A 1 111 ? 4.284 -2.055 25.017 1.00 47.15 146 SER A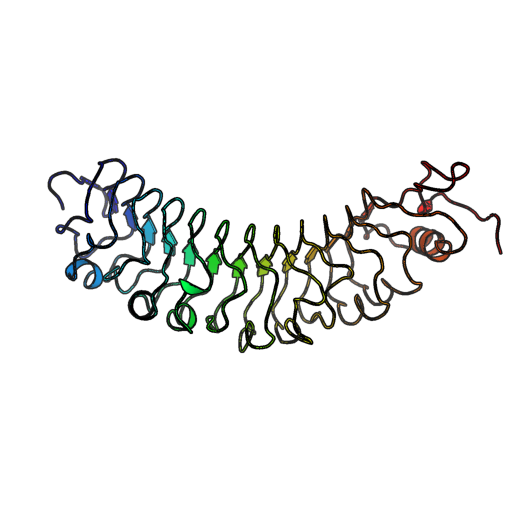 O 1
ATOM 881 N N . THR A 1 112 ? 2.702 -1.480 23.484 1.00 43.80 147 THR A N 1
ATOM 882 C CA . THR A 1 112 ? 2.257 -0.225 24.111 1.00 43.43 147 THR A CA 1
ATOM 883 C C . THR A 1 112 ? 1.675 -0.471 25.514 1.00 46.83 147 THR A C 1
ATOM 884 O O . THR A 1 112 ? 1.944 0.310 26.430 1.00 46.37 147 THR A O 1
ATOM 888 N N . VAL A 1 113 ? 0.902 -1.566 25.675 1.00 43.03 148 VAL A N 1
ATOM 889 C CA . VAL A 1 113 ? 0.275 -1.976 26.942 1.00 42.62 148 VAL A CA 1
ATOM 890 C C . VAL A 1 113 ? 1.357 -2.397 27.960 1.00 46.30 148 VAL A C 1
ATOM 891 O O . VAL A 1 113 ? 1.244 -2.068 29.143 1.00 45.89 148 VAL A O 1
ATOM 895 N N . GLY A 1 114 ? 2.396 -3.083 27.471 1.00 42.69 149 GLY A N 1
ATOM 896 C CA . GLY A 1 114 ? 3.530 -3.552 28.264 1.00 42.39 149 GLY A CA 1
ATOM 897 C C . GLY A 1 114 ? 4.314 -2.439 28.934 1.00 45.86 149 GLY A C 1
ATOM 898 O O . GLY A 1 114 ? 4.778 -2.605 30.065 1.00 45.43 149 GLY A O 1
ATOM 899 N N . VAL A 1 115 ? 4.453 -1.291 28.244 1.00 42.07 150 VAL A N 1
ATOM 900 C CA . VAL A 1 115 ? 5.150 -0.115 28.768 1.00 41.76 150 VAL A CA 1
ATOM 901 C C . VAL A 1 115 ? 4.207 0.611 29.732 1.00 45.64 150 VAL A C 1
ATOM 902 O O . VAL A 1 115 ? 3.123 1.040 29.326 1.00 45.31 150 VAL A O 1
ATOM 906 N N . GLU A 1 116 ? 4.617 0.727 31.007 1.00 42.18 151 GLU A N 1
ATOM 907 C CA . GLU A 1 116 ? 3.843 1.408 32.045 1.00 42.04 151 GLU A CA 1
ATOM 908 C C . GLU A 1 116 ? 3.859 2.916 31.786 1.00 46.32 151 GLU A C 1
ATOM 909 O O . GLU A 1 116 ? 4.846 3.429 31.252 1.00 45.98 151 GLU A O 1
ATOM 915 N N . ASP A 1 117 ? 2.759 3.614 32.134 1.00 43.13 152 ASP A N 1
ATOM 916 C CA . ASP A 1 117 ? 2.616 5.059 31.939 1.00 43.01 152 ASP A CA 1
ATOM 917 C C . ASP A 1 117 ? 3.695 5.848 32.686 1.00 46.76 152 ASP A C 1
ATOM 918 O O . ASP A 1 117 ? 3.678 5.925 33.918 1.00 46.36 152 ASP A O 1
ATOM 923 N N . GLY A 1 118 ? 4.648 6.372 31.918 1.00 43.18 153 GLY A N 1
ATOM 924 C CA . GLY A 1 118 ? 5.776 7.145 32.425 1.00 43.03 153 GLY A CA 1
ATOM 925 C C . GLY A 1 118 ? 6.904 6.301 32.986 1.00 46.82 153 GLY A C 1
ATOM 926 O O . GLY A 1 118 ? 7.551 6.708 33.956 1.00 46.41 153 GLY A O 1
ATOM 927 N N . ALA A 1 119 ? 7.155 5.122 32.376 1.00 43.11 154 ALA A N 1
ATOM 928 C CA . ALA A 1 119 ? 8.216 4.205 32.800 1.00 42.75 154 ALA A CA 1
ATOM 929 C C . ALA A 1 119 ? 9.594 4.710 32.373 1.00 46.21 154 ALA A C 1
ATOM 930 O O . ALA A 1 119 ? 10.501 4.751 33.204 1.00 45.78 154 ALA A O 1
ATOM 932 N N . PHE A 1 120 ? 9.745 5.108 31.088 1.00 42.48 155 PHE A N 1
ATOM 933 C CA . PHE A 1 120 ? 11.000 5.628 30.534 1.00 42.09 155 PHE A CA 1
ATOM 934 C C . PHE A 1 120 ? 11.362 7.004 31.099 1.00 45.63 155 PHE A C 1
ATOM 935 O O . PHE A 1 120 ? 12.548 7.311 31.224 1.00 45.02 155 PHE A O 1
ATOM 943 N N . ARG A 1 121 ? 10.339 7.811 31.466 1.00 42.19 156 ARG A N 1
ATOM 944 C CA . ARG A 1 121 ? 10.467 9.152 32.051 1.00 41.94 156 ARG A CA 1
ATOM 945 C C . ARG A 1 121 ? 11.235 9.123 33.381 1.00 45.44 156 ARG A C 1
ATOM 946 O O . ARG A 1 121 ? 11.912 10.099 33.709 1.00 45.20 156 ARG A O 1
ATOM 954 N N . GLU A 1 122 ? 11.139 7.997 34.126 1.00 41.49 157 GLU A N 1
ATOM 955 C CA . GLU A 1 122 ? 11.819 7.762 35.405 1.00 41.02 157 GLU A CA 1
ATOM 956 C C . GLU A 1 122 ? 13.340 7.770 35.245 1.00 44.54 157 GLU A C 1
ATOM 957 O O . GLU A 1 122 ? 14.041 8.242 36.141 1.00 44.03 157 GLU A O 1
ATOM 963 N N . ALA A 1 123 ? 13.846 7.260 34.099 1.00 41.02 158 ALA A N 1
ATOM 964 C CA . ALA A 1 123 ? 15.271 7.241 33.766 1.00 40.73 158 ALA A CA 1
ATOM 965 C C . ALA A 1 123 ? 15.670 8.664 33.343 1.00 44.66 158 ALA A C 1
ATOM 966 O O . ALA A 1 123 ? 15.679 8.999 32.154 1.00 44.21 158 ALA A O 1
ATOM 968 N N . ILE A 1 124 ? 15.936 9.513 34.352 1.00 41.19 159 ILE A N 1
ATOM 969 C CA . ILE A 1 124 ? 16.275 10.936 34.222 1.00 40.96 159 ILE A CA 1
ATOM 970 C C . ILE A 1 124 ? 17.522 11.255 33.388 1.00 44.54 159 ILE A C 1
ATOM 971 O O . ILE A 1 124 ? 17.562 12.300 32.735 1.00 44.30 159 ILE A O 1
ATOM 976 N N . SER A 1 125 ? 18.527 10.364 33.411 1.00 40.53 160 SER A N 1
ATOM 977 C CA . SER A 1 125 ? 19.787 10.544 32.686 1.00 40.00 160 SER A CA 1
ATOM 978 C C . SER A 1 125 ? 19.778 9.982 31.250 1.00 42.80 160 SER A C 1
ATOM 979 O O . SER A 1 125 ? 20.774 10.142 30.537 1.00 42.26 160 SER A O 1
ATOM 982 N N . LEU A 1 126 ? 18.672 9.319 30.833 1.00 38.67 161 LEU A N 1
ATOM 983 C CA . LEU A 1 126 ? 18.532 8.690 29.513 1.00 38.18 161 LEU A CA 1
ATOM 984 C C . LEU A 1 126 ? 18.693 9.642 28.327 1.00 41.44 161 LEU A C 1
ATOM 985 O O . LEU A 1 126 ? 17.873 10.538 28.122 1.00 40.94 161 LEU A O 1
ATOM 990 N N . LYS A 1 127 ? 19.779 9.435 27.563 1.00 37.51 162 LYS A N 1
ATOM 991 C CA . LYS A 1 127 ? 20.147 10.219 26.383 1.00 37.01 162 LYS A CA 1
ATOM 992 C C . LYS A 1 127 ? 19.857 9.446 25.095 1.00 40.20 162 LYS A C 1
ATOM 993 O O . LYS A 1 127 ? 19.429 10.047 24.110 1.00 39.61 162 LYS A O 1
ATOM 999 N N . LEU A 1 128 ? 20.105 8.121 25.095 1.00 36.49 163 LEU A N 1
ATOM 1000 C CA . LEU A 1 128 ? 19.891 7.270 23.924 1.00 36.17 163 LEU A CA 1
ATOM 1001 C C . LEU A 1 128 ? 18.971 6.090 24.228 1.00 39.63 163 LEU A C 1
ATOM 1002 O O . LEU A 1 128 ? 19.268 5.283 25.111 1.00 39.13 163 LEU A O 1
ATOM 1007 N N . LEU A 1 129 ? 17.843 6.011 23.500 1.00 36.05 164 LEU A N 1
ATOM 1008 C CA . LEU A 1 129 ? 16.831 4.965 23.651 1.00 35.74 164 LEU A CA 1
ATOM 1009 C C . LEU A 1 129 ? 16.569 4.280 22.308 1.00 39.44 164 LEU A C 1
ATOM 1010 O O . LEU A 1 129 ? 16.061 4.908 21.377 1.00 38.90 164 LEU A O 1
ATOM 1015 N N . PHE A 1 130 ? 16.942 2.992 22.213 1.00 36.09 165 PHE A N 1
ATOM 1016 C CA . PHE A 1 130 ? 16.805 2.189 20.999 1.00 35.93 165 PHE A CA 1
ATOM 1017 C C . PHE A 1 130 ? 15.700 1.138 21.126 1.00 39.72 165 PHE A C 1
ATOM 1018 O O . PHE A 1 130 ? 15.938 0.034 21.625 1.00 39.22 165 PHE A O 1
ATOM 1026 N N . LEU A 1 131 ? 14.484 1.498 20.683 1.00 36.39 166 LEU A N 1
ATOM 1027 C CA . LEU A 1 131 ? 13.307 0.628 20.717 1.00 36.29 166 LEU A CA 1
ATOM 1028 C C . LEU A 1 131 ? 13.035 0.024 19.330 1.00 40.50 166 LEU A C 1
ATOM 1029 O O . LEU A 1 131 ? 11.888 -0.033 18.875 1.00 40.16 166 LEU A O 1
ATOM 1034 N N . SER A 1 132 ? 14.105 -0.454 18.679 1.00 37.29 167 SER A N 1
ATOM 1035 C CA . SER A 1 132 ? 14.055 -1.070 17.357 1.00 37.20 167 SER A CA 1
ATOM 1036 C C . SER A 1 132 ? 13.469 -2.479 17.413 1.00 41.35 167 SER A C 1
ATOM 1037 O O . SER A 1 132 ? 13.695 -3.203 18.382 1.00 41.08 167 SER A O 1
ATOM 1040 N N . LYS A 1 133 ? 12.721 -2.858 16.362 1.00 37.94 168 LYS A N 1
ATOM 1041 C CA . LYS A 1 133 ? 12.093 -4.173 16.168 1.00 37.73 168 LYS A CA 1
ATOM 1042 C C . LYS A 1 133 ? 11.284 -4.696 17.372 1.00 41.45 168 LYS A C 1
ATOM 1043 O O . LYS A 1 133 ? 11.633 -5.711 17.984 1.00 41.00 168 LYS A O 1
ATOM 1049 N N . ASN A 1 134 ? 10.207 -3.972 17.705 1.00 37.92 169 ASN A N 1
ATOM 1050 C CA . ASN A 1 134 ? 9.275 -4.296 18.785 1.00 37.65 169 ASN A CA 1
ATOM 1051 C C . ASN A 1 134 ? 7.836 -4.243 18.258 1.00 41.79 169 ASN A C 1
ATOM 1052 O O . ASN A 1 134 ? 7.617 -3.812 17.123 1.00 41.38 169 ASN A O 1
ATOM 1057 N N . HIS A 1 135 ? 6.862 -4.698 19.066 1.00 38.60 170 HIS A N 1
ATOM 1058 C CA . HIS A 1 135 ? 5.448 -4.723 18.680 1.00 38.48 170 HIS A CA 1
ATOM 1059 C C . HIS A 1 135 ? 4.667 -3.484 19.168 1.00 42.40 170 HIS A C 1
ATOM 1060 O O . HIS A 1 135 ? 3.443 -3.552 19.318 1.00 42.12 170 HIS A O 1
ATOM 1067 N N . LEU A 1 136 ? 5.376 -2.350 19.394 1.00 38.90 171 LEU A N 1
ATOM 1068 C CA . LEU A 1 136 ? 4.795 -1.081 19.850 1.00 38.71 171 LEU A CA 1
ATOM 1069 C C . LEU A 1 136 ? 3.802 -0.532 18.834 1.00 43.10 171 LEU A C 1
ATOM 1070 O O . LEU A 1 136 ? 4.099 -0.489 17.641 1.00 42.65 171 LEU A O 1
ATOM 1075 N N . SER A 1 137 ? 2.618 -0.135 19.315 1.00 40.19 172 SER A N 1
ATOM 1076 C CA . SER A 1 137 ? 1.514 0.372 18.498 1.00 40.19 172 SER A CA 1
ATOM 1077 C C . SER A 1 137 ? 1.501 1.903 18.368 1.00 44.20 172 SER A C 1
ATOM 1078 O O . SER A 1 137 ? 0.842 2.430 17.468 1.00 43.80 172 SER A O 1
ATOM 1081 N N . SER A 1 138 ? 2.219 2.607 19.270 1.00 40.79 173 SER A N 1
ATOM 1082 C CA . SER A 1 138 ? 2.344 4.070 19.306 1.00 40.59 173 SER A CA 1
ATOM 1083 C C . SER A 1 138 ? 3.582 4.501 20.107 1.00 44.40 173 SER A C 1
ATOM 1084 O O . SER A 1 138 ? 4.141 3.697 20.858 1.00 43.92 173 SER A O 1
ATOM 1087 N N . VAL A 1 139 ? 3.997 5.774 19.952 1.00 40.95 174 VAL A N 1
ATOM 1088 C CA . VAL A 1 139 ? 5.132 6.355 20.676 1.00 40.75 174 VAL A CA 1
ATOM 1089 C C . VAL A 1 139 ? 4.680 6.633 22.130 1.00 45.29 174 VAL A C 1
ATOM 1090 O O . VAL A 1 139 ? 3.657 7.301 22.315 1.00 44.88 174 VAL A O 1
ATOM 1094 N N . PRO A 1 140 ? 5.398 6.115 23.163 1.00 42.37 175 PRO A N 1
ATOM 1095 C CA . PRO A 1 140 ? 4.970 6.356 24.557 1.00 42.38 175 PRO A CA 1
ATOM 1096 C C . PRO A 1 140 ? 4.971 7.831 24.957 1.00 47.13 175 PRO A C 1
ATOM 1097 O O . PRO A 1 140 ? 5.838 8.586 24.518 1.00 46.58 175 PRO A O 1
ATOM 1101 N N . VAL A 1 141 ? 3.982 8.237 25.775 1.00 44.61 176 VAL A N 1
ATOM 1102 C CA . VAL A 1 141 ? 3.808 9.618 26.246 1.00 44.83 176 VAL A CA 1
ATOM 1103 C C . VAL A 1 141 ? 4.899 10.012 27.265 1.00 49.23 176 VAL A C 1
ATOM 1104 O O . VAL A 1 141 ? 5.539 11.054 27.103 1.00 48.88 176 VAL A O 1
ATOM 1108 N N . GLY A 1 142 ? 5.107 9.169 28.276 1.00 46.06 177 GLY A N 1
ATOM 1109 C CA . GLY A 1 142 ? 6.105 9.391 29.316 1.00 46.09 177 GLY A CA 1
ATOM 1110 C C . GLY A 1 142 ? 7.522 9.109 28.859 1.00 50.42 177 GLY A C 1
ATOM 1111 O O . GLY A 1 142 ? 8.036 8.009 29.083 1.00 50.12 177 GLY A O 1
ATOM 1112 N N . LEU A 1 143 ? 8.164 10.107 28.218 1.00 47.11 178 LEU A N 1
ATOM 1113 C CA . LEU A 1 143 ? 9.541 10.013 27.712 1.00 47.00 178 LEU A CA 1
ATOM 1114 C C . LEU A 1 143 ? 10.516 10.934 28.483 1.00 51.20 178 LEU A C 1
ATOM 1115 O O . LEU A 1 143 ? 10.063 11.941 29.036 1.00 50.82 178 LEU A O 1
ATOM 1120 N N . PRO A 1 144 ? 11.843 10.630 28.540 1.00 48.03 179 PRO A N 1
ATOM 1121 C CA . PRO A 1 144 ? 12.764 11.515 29.281 1.00 47.98 179 PRO A CA 1
ATOM 1122 C C . PRO A 1 144 ? 13.052 12.838 28.575 1.00 52.35 179 PRO A C 1
ATOM 1123 O O . PRO A 1 144 ? 13.124 12.887 27.345 1.00 52.01 179 PRO A O 1
ATOM 1127 N N . VAL A 1 145 ? 13.227 13.908 29.373 1.00 49.07 180 VAL A N 1
ATOM 1128 C CA . VAL A 1 145 ? 13.498 15.280 28.920 1.00 48.88 180 VAL A CA 1
ATOM 1129 C C . VAL A 1 145 ? 14.890 15.391 28.267 1.00 52.32 180 VAL A C 1
ATOM 1130 O O . VAL A 1 145 ? 15.019 16.015 27.211 1.00 51.98 180 VAL A O 1
ATOM 1134 N N . ASP A 1 146 ? 15.914 14.768 28.886 1.00 48.37 181 ASP A N 1
ATOM 1135 C CA . ASP A 1 146 ? 17.312 14.794 28.433 1.00 47.95 181 ASP A CA 1
ATOM 1136 C C . ASP A 1 146 ? 17.649 13.839 27.265 1.00 50.52 181 ASP A C 1
ATOM 1137 O O . ASP A 1 146 ? 18.829 13.651 26.955 1.00 50.03 181 ASP A O 1
ATOM 1142 N N . LEU A 1 147 ? 16.621 13.266 26.605 1.00 46.22 182 LEU A N 1
ATOM 1143 C CA . LEU A 1 147 ? 16.781 12.343 25.476 1.00 45.61 182 LEU A CA 1
ATOM 1144 C C . LEU A 1 147 ? 17.330 13.062 24.241 1.00 48.62 182 LEU A C 1
ATOM 1145 O O . LEU A 1 147 ? 16.839 14.133 23.887 1.00 48.43 182 LEU A O 1
ATOM 1150 N N . GLN A 1 148 ? 18.373 12.484 23.620 1.00 44.18 183 GLN A N 1
ATOM 1151 C CA . GLN A 1 148 ? 19.053 13.025 22.438 1.00 43.49 183 GLN A CA 1
ATOM 1152 C C . GLN A 1 148 ? 18.785 12.202 21.176 1.00 46.08 183 GLN A C 1
ATOM 1153 O O . GLN A 1 148 ? 18.851 12.745 20.072 1.00 45.49 183 GLN A O 1
ATOM 1159 N N . GLU A 1 149 ? 18.494 10.897 21.335 1.00 41.78 184 GLU A N 1
ATOM 1160 C CA . GLU A 1 149 ? 18.212 10.000 20.217 1.00 41.17 184 GLU A CA 1
ATOM 1161 C C . GLU A 1 149 ? 17.116 8.991 20.564 1.00 44.10 184 GLU A C 1
ATOM 1162 O O . GLU A 1 149 ? 17.240 8.253 21.544 1.00 43.62 184 GLU A O 1
ATOM 1168 N N . LEU A 1 150 ? 16.046 8.969 19.750 1.00 39.96 185 LEU A N 1
ATOM 1169 C CA . LEU A 1 150 ? 14.927 8.042 19.892 1.00 39.47 185 LEU A CA 1
ATOM 1170 C C . LEU A 1 150 ? 14.776 7.244 18.598 1.00 43.07 185 LEU A C 1
ATOM 1171 O O . LEU A 1 150 ? 14.301 7.769 17.586 1.00 42.59 185 LEU A O 1
ATOM 1176 N N . ARG A 1 151 ? 15.229 5.983 18.632 1.00 39.44 186 ARG A N 1
ATOM 1177 C CA . ARG A 1 151 ? 15.173 5.065 17.500 1.00 39.12 186 ARG A CA 1
ATOM 1178 C C . ARG A 1 151 ? 14.101 4.011 17.776 1.00 42.84 186 ARG A C 1
ATOM 1179 O O . ARG A 1 151 ? 14.349 3.034 18.485 1.00 42.32 186 ARG A O 1
ATOM 1187 N N . VAL A 1 152 ? 12.889 4.250 17.256 1.00 39.39 187 VAL A N 1
ATOM 1188 C CA . VAL A 1 152 ? 11.734 3.369 17.435 1.00 39.12 187 VAL A CA 1
ATOM 1189 C C . VAL A 1 152 ? 11.304 2.714 16.085 1.00 42.62 187 VAL A C 1
ATOM 1190 O O . VAL A 1 152 ? 10.127 2.421 15.843 1.00 42.12 187 VAL A O 1
ATOM 1194 N N . ASP A 1 153 ? 12.310 2.450 15.231 1.00 38.97 188 ASP A N 1
ATOM 1195 C CA . ASP A 1 153 ? 12.174 1.856 13.900 1.00 38.67 188 ASP A CA 1
ATOM 1196 C C . ASP A 1 153 ? 11.732 0.386 13.900 1.00 42.35 188 ASP A C 1
ATOM 1197 O O . ASP A 1 153 ? 11.931 -0.321 14.887 1.00 41.92 188 ASP A O 1
ATOM 1202 N N . GLU A 1 154 ? 11.152 -0.065 12.767 1.00 38.86 189 GLU A N 1
ATOM 1203 C CA . GLU A 1 154 ? 10.659 -1.427 12.499 1.00 38.62 189 GLU A CA 1
ATOM 1204 C C . GLU A 1 154 ? 9.605 -1.917 13.514 1.00 42.25 189 GLU A C 1
ATOM 1205 O O . GLU A 1 154 ? 9.661 -3.060 13.980 1.00 41.76 189 GLU A O 1
ATOM 1211 N N . ASN A 1 155 ? 8.639 -1.042 13.837 1.00 38.79 190 ASN A N 1
ATOM 1212 C CA . ASN A 1 155 ? 7.554 -1.319 14.779 1.00 38.61 190 ASN A CA 1
ATOM 1213 C C . ASN A 1 155 ? 6.180 -1.357 14.086 1.00 43.13 190 ASN A C 1
ATOM 1214 O O . ASN A 1 155 ? 6.111 -1.344 12.854 1.00 42.93 190 ASN A O 1
ATOM 1219 N N . ARG A 1 156 ? 5.093 -1.428 14.882 1.00 39.85 191 ARG A N 1
ATOM 1220 C CA . ARG A 1 156 ? 3.711 -1.469 14.392 1.00 39.75 191 ARG A CA 1
ATOM 1221 C C . ARG A 1 156 ? 2.990 -0.143 14.727 1.00 43.62 191 ARG A C 1
ATOM 1222 O O . ARG A 1 156 ? 1.776 -0.131 14.955 1.00 43.14 191 ARG A O 1
ATOM 1230 N N . ILE A 1 157 ? 3.754 0.972 14.757 1.00 40.22 192 ILE A N 1
ATOM 1231 C CA . ILE A 1 157 ? 3.253 2.313 15.080 1.00 39.99 192 ILE A CA 1
ATOM 1232 C C . ILE A 1 157 ? 2.396 2.881 13.949 1.00 44.26 192 ILE A C 1
ATOM 1233 O O . ILE A 1 157 ? 2.842 2.936 12.802 1.00 43.76 192 ILE A O 1
ATOM 1238 N N . ALA A 1 158 ? 1.164 3.300 14.288 1.00 41.28 193 ALA A N 1
ATOM 1239 C CA . ALA A 1 158 ? 0.202 3.891 13.360 1.00 41.33 193 ALA A CA 1
ATOM 1240 C C . ALA A 1 158 ? -0.203 5.300 13.799 1.00 45.89 193 ALA A C 1
ATOM 1241 O O . ALA A 1 158 ? -0.573 6.118 12.955 1.00 45.66 193 ALA A O 1
ATOM 1243 N N . VAL A 1 159 ? -0.130 5.581 15.116 1.00 42.89 194 VAL A N 1
ATOM 1244 C CA . VAL A 1 159 ? -0.500 6.873 15.709 1.00 42.94 194 VAL A CA 1
ATOM 1245 C C . VAL A 1 159 ? 0.614 7.507 16.553 1.00 47.61 194 VAL A C 1
ATOM 1246 O O . VAL A 1 159 ? 1.395 6.795 17.186 1.00 47.10 194 VAL A O 1
ATOM 1250 N N . ILE A 1 160 ? 0.668 8.854 16.557 1.00 44.96 195 ILE A N 1
ATOM 1251 C CA . ILE A 1 160 ? 1.596 9.672 17.344 1.00 45.15 195 ILE A CA 1
ATOM 1252 C C . ILE A 1 160 ? 0.788 10.818 17.973 1.00 50.15 195 ILE A C 1
ATOM 1253 O O . ILE A 1 160 ? 0.176 11.612 17.253 1.00 49.60 195 ILE A O 1
ATOM 1258 N N . SER A 1 161 ? 0.777 10.879 19.315 1.00 47.67 196 SER A N 1
ATOM 1259 C CA . SER A 1 161 ? 0.062 11.899 20.082 1.00 47.87 196 SER A CA 1
ATOM 1260 C C . SER A 1 161 ? 0.860 13.202 20.161 1.00 52.96 196 SER A C 1
ATOM 1261 O O . SER A 1 161 ? 2.084 13.188 20.017 1.00 52.51 196 SER A O 1
ATOM 1264 N N . ASP A 1 162 ? 0.160 14.327 20.402 1.00 50.55 197 ASP A N 1
ATOM 1265 C CA . ASP A 1 162 ? 0.763 15.656 20.549 1.00 50.79 197 ASP A CA 1
ATOM 1266 C C . ASP A 1 162 ? 1.538 15.758 21.869 1.00 55.18 197 ASP A C 1
ATOM 1267 O O . ASP A 1 162 ? 2.506 16.515 21.957 1.00 54.72 197 ASP A O 1
ATOM 1272 N N . M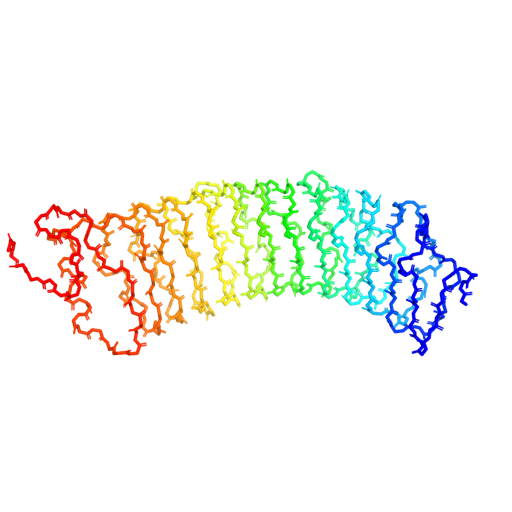ET A 1 163 ? 1.109 14.979 22.883 1.00 52.16 198 MET A N 1
ATOM 1273 C CA . MET A 1 163 ? 1.709 14.912 24.217 1.00 52.15 198 MET A CA 1
ATOM 1274 C C . MET A 1 163 ? 2.865 13.897 24.300 1.00 56.28 198 MET A C 1
ATOM 1275 O O . MET A 1 163 ? 3.558 13.853 25.320 1.00 55.86 198 MET A O 1
ATOM 1280 N N . ALA A 1 164 ? 3.075 13.092 23.233 1.00 53.03 199 ALA A N 1
ATOM 1281 C CA . ALA A 1 164 ? 4.133 12.076 23.161 1.00 52.95 199 ALA A CA 1
ATOM 1282 C C . ALA A 1 164 ? 5.541 12.681 23.156 1.00 57.05 199 ALA A C 1
ATOM 1283 O O . ALA A 1 164 ? 6.463 12.072 23.700 1.00 56.56 199 ALA A O 1
ATOM 1285 N N . PHE A 1 165 ? 5.699 13.875 22.554 1.00 53.81 200 PHE A N 1
ATOM 1286 C CA . PHE A 1 165 ? 6.976 14.584 22.484 1.00 53.71 200 PHE A CA 1
ATOM 1287 C C . PHE A 1 165 ? 6.989 15.857 23.352 1.00 58.46 200 PHE A C 1
ATOM 1288 O O . PHE A 1 165 ? 7.620 16.857 22.995 1.00 58.02 200 PHE A O 1
ATOM 1296 N N . GLN A 1 166 ? 6.306 15.796 24.513 1.00 55.74 201 GLN A N 1
ATOM 1297 C CA . GLN A 1 166 ? 6.215 16.891 25.481 1.00 55.78 201 GLN A CA 1
ATOM 1298 C C . GLN A 1 166 ? 7.541 17.034 26.232 1.00 59.76 201 GLN A C 1
ATOM 1299 O O . GLN A 1 166 ? 8.093 16.035 26.700 1.00 59.47 201 GLN A O 1
ATOM 1305 N N . ASN A 1 167 ? 8.051 18.284 26.321 1.00 56.07 202 ASN A N 1
ATOM 1306 C CA . ASN A 1 167 ? 9.299 18.685 26.996 1.00 55.68 202 ASN A CA 1
ATOM 1307 C C . ASN A 1 167 ? 10.609 18.211 26.329 1.00 59.14 202 ASN A C 1
ATOM 1308 O O . ASN A 1 167 ? 11.687 18.635 26.752 1.00 58.74 202 ASN A O 1
ATOM 1313 N N . LEU A 1 168 ? 10.517 17.370 25.275 1.00 55.39 203 LEU A N 1
ATOM 1314 C CA . LEU A 1 168 ? 11.676 16.853 24.540 1.00 54.97 203 LEU A CA 1
ATOM 1315 C C . LEU A 1 168 ? 12.232 17.901 23.565 1.00 58.27 203 LEU A C 1
ATOM 1316 O O . LEU A 1 168 ? 11.980 17.838 22.357 1.00 57.84 203 LEU A O 1
ATOM 1321 N N . THR A 1 169 ? 12.980 18.875 24.109 1.00 54.31 204 THR A N 1
ATOM 1322 C CA . THR A 1 169 ? 13.597 19.962 23.342 1.00 53.80 204 THR A CA 1
ATOM 1323 C C . THR A 1 169 ? 15.040 19.593 22.957 1.00 56.29 204 THR A C 1
ATOM 1324 O O . THR A 1 169 ? 15.560 20.113 21.969 1.00 55.96 204 THR A O 1
ATOM 1328 N N . SER A 1 170 ? 15.668 18.683 23.727 1.00 51.57 205 SER A N 1
ATOM 1329 C CA . SER A 1 170 ? 17.046 18.225 23.528 1.00 50.70 205 SER A CA 1
ATOM 1330 C C . SER A 1 170 ? 17.227 17.083 22.506 1.00 52.81 205 SER A C 1
ATOM 1331 O O . SER A 1 170 ? 18.370 16.717 22.220 1.00 52.41 205 SER A O 1
ATOM 1334 N N . LEU A 1 171 ? 16.121 16.530 21.949 1.00 47.95 206 LEU A N 1
ATOM 1335 C CA . LEU A 1 171 ? 16.177 15.434 20.971 1.00 47.08 206 LEU A CA 1
ATOM 1336 C C . LEU A 1 171 ? 16.773 15.883 19.636 1.00 49.97 206 LEU A C 1
ATOM 1337 O O . LEU A 1 171 ? 16.308 16.865 19.060 1.00 49.57 206 LEU A O 1
ATOM 1342 N N . GLU A 1 172 ? 17.818 15.170 19.170 1.00 45.68 207 GLU A N 1
ATOM 1343 C CA . GLU A 1 172 ? 18.546 15.452 17.928 1.00 45.10 207 GLU A CA 1
ATOM 1344 C C . GLU A 1 172 ? 18.164 14.519 16.779 1.00 48.01 207 GLU A C 1
ATOM 1345 O O . GLU A 1 172 ? 18.047 14.980 15.644 1.00 47.55 207 GLU A O 1
ATOM 1351 N N . ARG A 1 173 ? 17.999 13.212 17.060 1.00 43.88 208 ARG A N 1
ATOM 1352 C CA . ARG A 1 173 ? 17.646 12.218 16.045 1.00 43.29 208 ARG A CA 1
ATOM 1353 C C . ARG A 1 173 ? 16.374 11.453 16.393 1.00 46.51 208 ARG A C 1
ATOM 1354 O O . ARG A 1 173 ? 16.247 10.934 17.505 1.00 45.79 208 ARG A O 1
ATOM 1362 N N . LEU A 1 174 ? 15.436 11.386 15.431 1.00 43.00 209 LEU A N 1
ATOM 1363 C CA . LEU A 1 174 ? 14.160 10.681 15.561 1.00 42.67 209 LEU A CA 1
ATOM 1364 C C . LEU A 1 174 ? 13.959 9.766 14.353 1.00 46.45 209 LEU A C 1
ATOM 1365 O O . LEU A 1 174 ? 13.689 10.240 13.245 1.00 46.09 209 LEU A O 1
ATOM 1370 N N . ILE A 1 175 ? 14.127 8.453 14.573 1.00 42.83 210 ILE A N 1
ATOM 1371 C CA . ILE A 1 175 ? 14.004 7.433 13.532 1.00 42.53 210 ILE A CA 1
ATOM 1372 C C . ILE A 1 175 ? 12.750 6.581 13.765 1.00 46.60 210 ILE A C 1
ATOM 1373 O O . ILE A 1 175 ? 12.734 5.701 14.631 1.00 46.03 210 ILE A O 1
ATOM 1378 N N . VAL A 1 176 ? 11.682 6.893 13.014 1.00 43.51 211 VAL A N 1
ATOM 1379 C CA . VAL A 1 176 ? 10.401 6.186 13.072 1.00 43.44 211 VAL A CA 1
ATOM 1380 C C . VAL A 1 176 ? 10.142 5.606 11.670 1.00 47.54 211 VAL A C 1
ATOM 1381 O O . VAL A 1 176 ? 9.188 5.997 10.989 1.00 47.11 211 VAL A O 1
ATOM 1385 N N . ASP A 1 177 ? 11.023 4.685 11.232 1.00 44.29 212 ASP A N 1
ATOM 1386 C CA . ASP A 1 177 ? 10.905 4.058 9.918 1.00 44.21 212 ASP A CA 1
ATOM 1387 C C . ASP A 1 177 ? 10.569 2.567 9.936 1.00 47.93 212 ASP A C 1
ATOM 1388 O O . ASP A 1 177 ? 11.022 1.842 10.817 1.00 47.44 212 ASP A O 1
ATOM 1393 N N . GLY A 1 178 ? 9.760 2.138 8.972 1.00 44.48 213 GLY A N 1
ATOM 1394 C CA . GLY A 1 178 ? 9.287 0.763 8.868 1.00 44.35 213 GLY A CA 1
ATOM 1395 C C . GLY A 1 178 ? 8.097 0.544 9.779 1.00 48.31 213 GLY A C 1
ATOM 1396 O O . GLY A 1 178 ? 8.059 -0.426 10.542 1.00 47.75 213 GLY A O 1
ATOM 1397 N N . ASN A 1 179 ? 7.126 1.471 9.710 1.00 45.05 214 ASN A N 1
ATOM 1398 C CA . ASN A 1 179 ? 5.912 1.483 10.524 1.00 44.89 214 ASN A CA 1
ATOM 1399 C C . ASN A 1 179 ? 4.642 1.565 9.669 1.00 48.88 214 ASN A C 1
ATOM 1400 O O . ASN A 1 179 ? 4.719 1.734 8.450 1.00 48.42 214 ASN A O 1
ATOM 1405 N N . LEU A 1 180 ? 3.473 1.453 10.324 1.00 45.56 215 LEU A N 1
ATOM 1406 C CA . LEU A 1 180 ? 2.149 1.519 9.699 1.00 45.42 215 LEU A CA 1
ATOM 1407 C C . LEU A 1 180 ? 1.560 2.940 9.867 1.00 49.11 215 LEU A C 1
ATOM 1408 O O . LEU A 1 180 ? 0.344 3.135 9.785 1.00 48.58 215 LEU A O 1
ATOM 1413 N N . LEU A 1 181 ? 2.452 3.925 10.087 1.00 45.68 216 LEU A N 1
ATOM 1414 C CA . LEU A 1 181 ? 2.161 5.339 10.316 1.00 45.49 216 LEU A CA 1
ATOM 1415 C C . LEU A 1 181 ? 1.549 6.047 9.105 1.00 49.56 216 LEU A C 1
ATOM 1416 O O . LEU A 1 181 ? 1.979 5.830 7.972 1.00 48.96 216 LEU A O 1
ATOM 1421 N N . THR A 1 182 ? 0.545 6.904 9.369 1.00 46.52 217 THR A N 1
ATOM 1422 C CA . THR A 1 182 ? -0.188 7.707 8.381 1.00 46.40 217 THR A CA 1
ATOM 1423 C C . THR A 1 182 ? -0.183 9.185 8.790 1.00 50.44 217 THR A C 1
ATOM 1424 O O . THR A 1 182 ? 0.122 9.500 9.945 1.00 49.80 217 THR A O 1
ATOM 1428 N N . ASN A 1 183 ? -0.545 10.087 7.854 1.00 47.33 218 ASN A N 1
ATOM 1429 C CA . ASN A 1 183 ? -0.606 11.525 8.123 1.00 47.28 218 ASN A CA 1
ATOM 1430 C C . ASN A 1 183 ? -1.774 11.897 9.047 1.00 51.39 218 ASN A C 1
ATOM 1431 O O . ASN A 1 183 ? -1.681 12.885 9.778 1.00 50.96 218 ASN A O 1
ATOM 1436 N N . LYS A 1 184 ? -2.860 11.101 9.023 1.00 48.13 219 LYS A N 1
ATOM 1437 C CA . LYS A 1 184 ? -4.021 11.294 9.892 1.00 48.03 219 LYS A CA 1
ATOM 1438 C C . LYS A 1 184 ? -3.733 10.750 11.295 1.00 52.21 219 LYS A C 1
ATOM 1439 O O . LYS A 1 184 ? -4.304 11.241 12.270 1.00 51.81 219 LYS A O 1
ATOM 1445 N N . GLY A 1 185 ? -2.846 9.753 11.372 1.00 49.06 220 GLY A N 1
ATOM 1446 C CA . GLY A 1 185 ? -2.415 9.118 12.613 1.00 49.04 220 GLY A CA 1
ATOM 1447 C C . GLY A 1 185 ? -1.619 10.045 13.511 1.00 53.46 220 GLY A C 1
ATOM 1448 O O . GLY A 1 185 ? -1.786 10.010 14.733 1.00 52.87 220 GLY A O 1
ATOM 1449 N N . ILE A 1 186 ? -0.752 10.886 12.907 1.00 50.76 221 ILE A N 1
ATOM 1450 C CA . ILE A 1 186 ? 0.066 11.870 13.626 1.00 50.90 221 ILE A CA 1
ATOM 1451 C C . ILE A 1 186 ? -0.774 13.099 13.995 1.00 55.36 221 ILE A C 1
ATOM 1452 O O . ILE A 1 186 ? -1.495 13.628 13.146 1.00 55.00 221 ILE A O 1
ATOM 1457 N N . ALA A 1 187 ? -0.699 13.528 15.268 1.00 52.29 222 ALA A N 1
ATOM 1458 C CA . ALA A 1 187 ? -1.445 14.679 15.785 1.00 52.21 222 ALA A CA 1
ATOM 1459 C C . ALA A 1 187 ? -0.920 16.007 15.228 1.00 56.32 222 ALA A C 1
ATOM 1460 O O . ALA A 1 187 ? 0.236 16.083 14.805 1.00 55.80 222 ALA A O 1
ATOM 1462 N N . GLU A 1 188 ? -1.780 17.046 15.221 1.00 53.16 223 GLU A N 1
ATOM 1463 C CA . GLU A 1 188 ? -1.455 18.387 14.731 1.00 53.12 223 GLU A CA 1
ATOM 1464 C C . GLU A 1 188 ? -0.406 19.049 15.636 1.00 56.87 223 GLU A C 1
ATOM 1465 O O . GLU A 1 188 ? -0.632 19.198 16.840 1.00 56.39 223 GLU A O 1
ATOM 1471 N N . GLY A 1 189 ? 0.733 19.404 15.041 1.00 53.41 224 GLY A N 1
ATOM 1472 C CA . GLY A 1 189 ? 1.853 20.045 15.723 1.00 53.27 224 GLY A CA 1
ATOM 1473 C C . GLY A 1 189 ? 2.536 19.180 16.764 1.00 57.22 224 GLY A C 1
ATOM 1474 O O . GLY A 1 189 ? 2.834 19.657 17.863 1.00 56.85 224 GLY A O 1
ATOM 1475 N N . THR A 1 190 ? 2.788 17.901 16.426 1.00 53.69 225 THR A N 1
ATOM 1476 C CA . THR A 1 190 ? 3.444 16.943 17.321 1.00 53.39 225 THR A CA 1
ATOM 1477 C C . THR A 1 190 ? 4.974 17.070 17.329 1.00 56.66 225 THR A C 1
ATOM 1478 O O . THR A 1 190 ? 5.593 16.862 18.374 1.00 56.21 225 THR A O 1
ATOM 1482 N N . PHE A 1 191 ? 5.573 17.414 16.171 1.00 52.79 226 PHE A N 1
ATOM 1483 C CA . PHE A 1 191 ? 7.023 17.559 16.011 1.00 52.41 226 PHE A CA 1
ATOM 1484 C C . PHE A 1 191 ? 7.513 19.000 16.191 1.00 55.98 226 PHE A C 1
ATOM 1485 O O . PHE A 1 191 ? 8.711 19.209 16.371 1.00 55.46 226 PHE A O 1
ATOM 1493 N N . SER A 1 192 ? 6.586 19.981 16.155 1.00 52.50 227 SER A N 1
ATOM 1494 C CA . SER A 1 192 ? 6.830 21.425 16.271 1.00 52.33 227 SER A CA 1
ATOM 1495 C C . SER A 1 192 ? 7.788 21.878 17.384 1.00 56.25 227 SER A C 1
ATOM 1496 O O . SER A 1 192 ? 8.591 22.783 17.150 1.00 55.85 227 SER A O 1
ATOM 1499 N N . HIS A 1 193 ? 7.706 21.261 18.579 1.00 52.90 228 HIS A N 1
ATOM 1500 C CA . HIS A 1 193 ? 8.535 21.622 19.737 1.00 52.81 228 HIS A CA 1
ATOM 1501 C C . HIS A 1 193 ? 9.922 20.946 19.821 1.00 56.24 228 HIS A C 1
ATOM 1502 O O . HIS A 1 193 ? 10.630 21.126 20.817 1.00 55.75 228 HIS A O 1
ATOM 1509 N N . LEU A 1 194 ? 10.324 20.212 18.766 1.00 52.53 229 LEU A N 1
ATOM 1510 C CA . LEU A 1 194 ? 11.619 19.528 18.694 1.00 52.23 229 LEU A CA 1
ATOM 1511 C C . LEU A 1 194 ? 12.657 20.459 18.042 1.00 55.38 229 LEU A C 1
ATOM 1512 O O . LEU A 1 194 ? 13.053 20.264 16.890 1.00 55.01 229 LEU A O 1
ATOM 1517 N N . THR A 1 195 ? 13.076 21.487 18.803 1.00 51.17 230 THR A N 1
ATOM 1518 C CA . THR A 1 195 ? 14.011 22.543 18.400 1.00 50.56 230 THR A CA 1
ATOM 1519 C C . THR A 1 195 ? 15.397 22.037 17.969 1.00 53.27 230 THR A C 1
ATOM 1520 O O . THR A 1 195 ? 15.871 22.419 16.898 1.00 52.93 230 THR A O 1
ATOM 1524 N N . LYS A 1 196 ? 16.042 21.197 18.797 1.00 48.85 231 LYS A N 1
ATOM 1525 C CA . LYS A 1 196 ? 17.390 20.684 18.531 1.00 48.17 231 LYS A CA 1
ATOM 1526 C C . LYS A 1 196 ? 17.469 19.484 17.564 1.00 51.00 231 LYS A C 1
ATOM 1527 O O . LYS A 1 196 ? 18.564 18.954 17.351 1.00 50.65 231 LYS A O 1
ATOM 1533 N N . LEU A 1 197 ? 16.329 19.079 16.959 1.00 46.68 232 LEU A N 1
ATOM 1534 C CA . LEU A 1 197 ? 16.265 17.954 16.016 1.00 46.09 232 LEU A CA 1
ATOM 1535 C C . LEU A 1 197 ? 17.045 18.239 14.734 1.00 49.18 232 LEU A C 1
ATOM 1536 O O . LEU A 1 197 ? 16.758 19.217 14.045 1.00 48.85 232 LEU A O 1
ATOM 1541 N N . LYS A 1 198 ? 18.048 17.389 14.445 1.00 44.91 233 LYS A N 1
ATOM 1542 C CA . LYS A 1 198 ? 18.934 17.485 13.282 1.00 44.32 233 LYS A CA 1
ATOM 1543 C C . LYS A 1 198 ? 18.578 16.485 12.173 1.00 47.54 233 LYS A C 1
ATOM 1544 O O . LYS A 1 198 ? 18.791 16.789 10.998 1.00 47.09 233 LYS A O 1
ATOM 1550 N N . GLU A 1 199 ? 18.064 15.294 12.544 1.00 43.63 234 GLU A N 1
ATOM 1551 C CA . GLU A 1 199 ? 17.691 14.243 11.592 1.00 43.20 234 GLU A CA 1
ATOM 1552 C C . GLU A 1 199 ? 16.293 13.678 11.865 1.00 46.83 234 GLU A C 1
ATOM 1553 O O . GLU A 1 199 ? 15.899 13.528 13.024 1.00 46.35 234 GLU A O 1
ATOM 1559 N N . PHE A 1 200 ? 15.557 13.356 10.785 1.00 43.30 235 PHE A N 1
ATOM 1560 C CA . PHE A 1 200 ? 14.210 12.786 10.820 1.00 43.10 235 PHE A CA 1
ATOM 1561 C C . PHE A 1 200 ? 14.068 11.749 9.703 1.00 46.82 235 PHE A C 1
ATOM 1562 O O . PHE A 1 200 ? 14.319 12.065 8.537 1.00 46.36 235 PHE A O 1
ATOM 1570 N N . SER A 1 201 ? 13.693 10.507 10.065 1.00 43.38 236 SER A N 1
ATOM 1571 C CA . SER A 1 201 ? 13.530 9.402 9.118 1.00 43.16 236 SER A CA 1
ATOM 1572 C C . SER A 1 201 ? 12.199 8.674 9.313 1.00 46.94 236 SER A C 1
ATOM 1573 O O . SER A 1 201 ? 11.904 8.207 10.416 1.00 46.51 236 SER A O 1
ATOM 1576 N N . ILE A 1 202 ? 11.396 8.593 8.235 1.00 43.46 237 ILE A N 1
ATOM 1577 C CA . ILE A 1 202 ? 10.085 7.927 8.205 1.00 43.19 237 ILE A CA 1
ATOM 1578 C C . ILE A 1 202 ? 9.912 7.046 6.947 1.00 46.50 237 ILE A C 1
ATOM 1579 O O . ILE A 1 202 ? 8.843 7.041 6.327 1.00 46.09 237 ILE A O 1
ATOM 1584 N N . VAL A 1 203 ? 10.968 6.291 6.585 1.00 42.57 238 VAL A N 1
ATOM 1585 C CA . VAL A 1 203 ? 10.971 5.390 5.426 1.00 42.22 238 VAL A CA 1
ATOM 1586 C C . VAL A 1 203 ? 10.062 4.163 5.647 1.00 45.89 238 VAL A C 1
ATOM 1587 O O . VAL A 1 203 ? 9.812 3.794 6.792 1.00 45.51 238 VAL A O 1
ATOM 1591 N N . ARG A 1 204 ? 9.554 3.556 4.555 1.00 42.29 239 ARG A N 1
ATOM 1592 C CA . ARG A 1 204 ? 8.675 2.374 4.581 1.00 42.08 239 ARG A CA 1
ATOM 1593 C C . ARG A 1 204 ? 7.381 2.536 5.418 1.00 46.05 239 ARG A C 1
ATOM 1594 O O . ARG A 1 204 ? 6.942 1.592 6.084 1.00 45.65 239 ARG A O 1
ATOM 1602 N N . ASN A 1 205 ? 6.774 3.740 5.364 1.00 42.65 240 ASN A N 1
ATOM 1603 C CA . ASN A 1 205 ? 5.521 4.078 6.052 1.00 42.49 240 ASN A CA 1
ATOM 1604 C C . ASN A 1 205 ? 4.414 4.403 5.029 1.00 46.51 240 ASN A C 1
ATOM 1605 O O . ASN A 1 205 ? 4.665 4.341 3.823 1.00 46.04 240 ASN A O 1
ATOM 1610 N N . SER A 1 206 ? 3.193 4.728 5.505 1.00 43.28 241 SER A N 1
ATOM 1611 C CA . SER A 1 206 ? 2.052 5.036 4.637 1.00 43.23 241 SER A CA 1
ATOM 1612 C C . SER A 1 206 ? 1.555 6.493 4.756 1.00 47.06 241 SER A C 1
ATOM 1613 O O . SER A 1 206 ? 0.365 6.737 4.983 1.00 46.59 241 SER A O 1
ATOM 1616 N N . LEU A 1 207 ? 2.475 7.460 4.578 1.00 43.57 242 LEU A N 1
ATOM 1617 C CA . LEU A 1 207 ? 2.168 8.891 4.631 1.00 43.36 242 LEU A CA 1
ATOM 1618 C C . LEU A 1 207 ? 1.785 9.409 3.247 1.00 47.19 242 LEU A C 1
ATOM 1619 O O . LEU A 1 207 ? 2.533 9.204 2.292 1.00 46.78 242 LEU A O 1
ATOM 1624 N N . SER A 1 208 ? 0.614 10.066 3.140 1.00 43.72 243 SER A N 1
ATOM 1625 C CA . SER A 1 208 ? 0.092 10.626 1.887 1.00 43.47 243 SER A CA 1
ATOM 1626 C C . SER A 1 208 ? 0.820 11.909 1.463 1.00 47.38 243 SER A C 1
ATOM 1627 O O . SER A 1 208 ? 0.794 12.266 0.283 1.00 46.90 243 SER A O 1
ATOM 1630 N N . HIS A 1 209 ? 1.445 12.606 2.433 1.00 44.12 244 HIS A N 1
ATOM 1631 C CA . HIS A 1 209 ? 2.206 13.847 2.250 1.00 44.06 244 HIS A CA 1
ATOM 1632 C C . HIS A 1 209 ? 3.216 14.042 3.404 1.00 48.38 244 HIS A C 1
ATOM 1633 O O . HIS A 1 209 ? 3.042 13.395 4.440 1.00 47.76 244 HIS A O 1
ATOM 1640 N N . PRO A 1 210 ? 4.279 14.887 3.269 1.00 45.68 245 PRO A N 1
ATOM 1641 C CA . PRO A 1 210 ? 5.234 15.049 4.386 1.00 45.83 245 PRO A CA 1
ATOM 1642 C C . PRO A 1 210 ? 4.599 15.606 5.669 1.00 50.77 245 PRO A C 1
ATOM 1643 O O . PRO A 1 210 ? 3.610 16.338 5.563 1.00 50.37 245 PRO A O 1
ATOM 1647 N N . PRO A 1 211 ? 5.120 15.264 6.881 1.00 48.19 246 PRO A N 1
ATOM 1648 C CA . PRO A 1 211 ? 4.495 15.761 8.123 1.00 48.34 246 PRO A CA 1
ATOM 1649 C C . PRO A 1 211 ? 4.380 17.286 8.223 1.00 53.18 246 PRO A C 1
ATOM 1650 O O . PRO A 1 211 ? 5.373 17.985 8.005 1.00 52.60 246 PRO A O 1
ATOM 1654 N N . PRO A 1 212 ? 3.171 17.825 8.510 1.00 50.74 247 PRO A N 1
ATOM 1655 C CA . PRO A 1 212 ? 3.024 19.287 8.599 1.00 50.90 247 PRO A CA 1
ATOM 1656 C C . PRO A 1 212 ? 3.584 19.860 9.897 1.00 55.74 247 PRO A C 1
ATOM 1657 O O . PRO A 1 212 ? 3.593 19.177 10.926 1.00 55.32 247 PRO A O 1
ATOM 1661 N N . ASP A 1 213 ? 4.045 21.126 9.836 1.00 52.94 248 ASP A N 1
ATOM 1662 C CA . ASP A 1 213 ? 4.621 21.898 10.942 1.00 53.03 248 ASP A CA 1
ATOM 1663 C C . ASP A 1 213 ? 5.882 21.264 11.560 1.00 56.81 248 ASP A C 1
ATOM 1664 O O . ASP A 1 213 ? 5.915 20.958 12.757 1.00 56.37 248 ASP A O 1
ATOM 1669 N N . LEU A 1 214 ? 6.920 21.069 10.724 1.00 53.29 249 LEU A N 1
ATOM 1670 C CA . LEU A 1 214 ? 8.215 20.526 11.140 1.00 53.02 249 LEU A CA 1
ATOM 1671 C C . LEU A 1 214 ? 9.181 21.682 11.453 1.00 56.41 249 LEU A C 1
ATOM 1672 O O . LEU A 1 214 ? 9.230 22.646 10.684 1.00 56.03 249 LEU A O 1
ATOM 1677 N N . PRO A 1 215 ? 9.950 21.626 12.565 1.00 52.56 250 PRO A N 1
ATOM 1678 C CA . PRO A 1 215 ? 10.869 22.737 12.868 1.00 52.24 250 PRO A CA 1
ATOM 1679 C C . PRO A 1 215 ? 12.186 22.67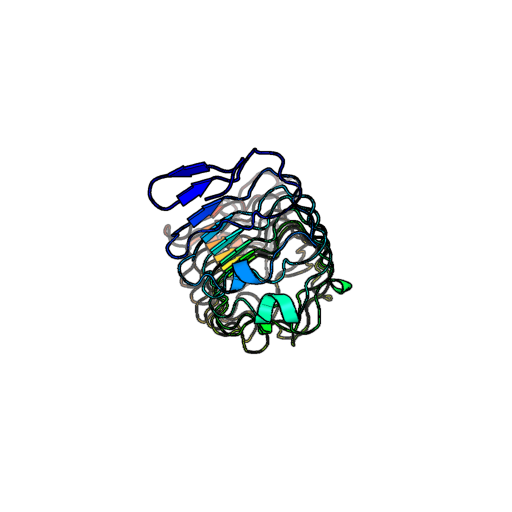5 12.096 1.00 55.51 250 PRO A C 1
ATOM 1680 O O . PRO A 1 215 ? 12.773 21.601 11.948 1.00 55.02 250 PRO A O 1
ATOM 1684 N N . GLY A 1 216 ? 12.628 23.834 11.612 1.00 51.71 251 GLY A N 1
ATOM 1685 C CA . GLY A 1 216 ? 13.867 23.978 10.854 1.00 51.38 251 GLY A CA 1
ATOM 1686 C C . GLY A 1 216 ? 14.931 24.791 11.558 1.00 54.79 251 GLY A C 1
ATOM 1687 O O . GLY A 1 216 ? 15.791 25.386 10.902 1.00 54.43 251 GLY A O 1
ATOM 1688 N N . THR A 1 217 ? 14.880 24.815 12.902 1.00 50.90 252 THR A N 1
ATOM 1689 C CA . THR A 1 217 ? 15.827 25.532 13.760 1.00 50.48 252 THR A CA 1
ATOM 1690 C C . THR A 1 217 ? 17.218 24.894 13.727 1.00 53.66 252 THR A C 1
ATOM 1691 O O . THR A 1 217 ? 18.217 25.614 13.787 1.00 53.34 252 THR A O 1
ATOM 1695 N N . HIS A 1 218 ? 17.278 23.549 13.622 1.00 49.41 253 HIS A N 1
ATOM 1696 C CA . HIS A 1 218 ? 18.524 22.776 13.571 1.00 48.75 253 HIS A CA 1
ATOM 1697 C C . HIS A 1 218 ? 18.456 21.557 12.626 1.00 51.46 253 HIS A C 1
ATOM 1698 O O . HIS A 1 218 ? 19.435 20.811 12.533 1.00 50.92 253 HIS A O 1
ATOM 1705 N N . LEU A 1 219 ? 17.316 21.364 11.920 1.00 47.32 254 LEU A N 1
ATOM 1706 C CA . LEU A 1 219 ? 17.106 20.238 11.000 1.00 46.85 254 LEU A CA 1
ATOM 1707 C C . LEU A 1 219 ? 18.018 20.291 9.775 1.00 50.11 254 LEU A C 1
ATOM 1708 O O . LEU A 1 219 ? 18.024 21.284 9.049 1.00 49.55 254 LEU A O 1
ATOM 1713 N N . ILE A 1 220 ? 18.806 19.219 9.578 1.00 46.47 255 ILE A N 1
ATOM 1714 C CA . ILE A 1 220 ? 19.789 19.077 8.500 1.00 46.21 255 ILE A CA 1
ATOM 1715 C C . ILE A 1 220 ? 19.375 17.985 7.500 1.00 49.54 255 ILE A C 1
ATOM 1716 O O . ILE A 1 220 ? 19.433 18.220 6.292 1.00 49.12 255 ILE A O 1
ATOM 1721 N N . ARG A 1 221 ? 18.963 16.803 7.999 1.00 45.77 256 ARG A N 1
ATOM 1722 C CA . ARG A 1 221 ? 18.564 15.673 7.154 1.00 45.44 256 ARG A CA 1
ATOM 1723 C C . ARG A 1 221 ? 17.090 15.297 7.333 1.00 48.93 256 ARG A C 1
ATOM 1724 O O . ARG A 1 221 ? 16.620 15.168 8.466 1.00 48.54 256 ARG A O 1
ATOM 1732 N N . LEU A 1 222 ? 16.365 15.129 6.209 1.00 45.06 257 LEU A N 1
ATOM 1733 C CA . LEU A 1 222 ? 14.947 14.759 6.191 1.00 44.68 257 LEU A CA 1
ATOM 1734 C C . LEU A 1 222 ? 14.711 13.619 5.197 1.00 48.45 257 LEU A C 1
ATOM 1735 O O . LEU A 1 222 ? 14.878 13.804 3.988 1.00 47.90 257 LEU A O 1
ATOM 1740 N N . TYR A 1 223 ? 14.341 12.435 5.719 1.00 45.10 258 TYR A N 1
ATOM 1741 C CA . TYR A 1 223 ? 14.102 11.236 4.914 1.00 44.94 258 TYR A CA 1
ATOM 1742 C C . TYR A 1 223 ? 12.621 10.898 4.807 1.00 48.42 258 TYR A C 1
ATOM 1743 O O . TYR A 1 223 ? 11.977 10.574 5.808 1.00 47.94 258 TYR A O 1
ATOM 1752 N N . LEU A 1 224 ? 12.083 11.003 3.581 1.00 44.76 259 LEU A N 1
ATOM 1753 C CA . LEU A 1 224 ? 10.676 10.741 3.264 1.00 44.40 259 LEU A CA 1
ATOM 1754 C C . LEU A 1 224 ? 10.561 9.617 2.212 1.00 48.44 259 LEU A C 1
ATOM 1755 O O . LEU A 1 224 ? 9.581 9.560 1.464 1.00 48.03 259 LEU A O 1
ATOM 1760 N N . GLN A 1 225 ? 11.558 8.707 2.190 1.00 45.23 260 GLN A N 1
ATOM 1761 C CA . GLN A 1 225 ? 11.667 7.568 1.268 1.00 45.10 260 GLN A CA 1
ATOM 1762 C C . GLN A 1 225 ? 10.594 6.505 1.505 1.00 48.82 260 GLN A C 1
ATOM 1763 O O . GLN A 1 225 ? 9.998 6.466 2.578 1.00 48.42 260 GLN A O 1
ATOM 1769 N N . ASP A 1 226 ? 10.365 5.638 0.493 1.00 45.37 261 ASP A N 1
ATOM 1770 C CA . ASP A 1 226 ? 9.429 4.503 0.493 1.00 45.17 261 ASP A CA 1
ATOM 1771 C C . ASP A 1 226 ? 8.049 4.742 1.146 1.00 48.87 261 ASP A C 1
ATOM 1772 O O . ASP A 1 226 ? 7.501 3.850 1.798 1.00 48.39 261 ASP A O 1
ATOM 1777 N N . ASN A 1 227 ? 7.489 5.947 0.947 1.00 45.43 262 ASN A N 1
ATOM 1778 C CA . ASN A 1 227 ? 6.180 6.351 1.468 1.00 45.17 262 ASN A CA 1
ATOM 1779 C C . ASN A 1 227 ? 5.145 6.418 0.339 1.00 49.05 262 ASN A C 1
ATOM 1780 O O . ASN A 1 227 ? 5.496 6.234 -0.828 1.00 48.65 262 ASN A O 1
ATOM 1785 N N . GLN A 1 228 ? 3.873 6.675 0.684 1.00 45.62 263 GLN A N 1
ATOM 1786 C CA . GLN A 1 228 ? 2.791 6.783 -0.297 1.00 45.42 263 GLN A CA 1
ATOM 1787 C C . GLN A 1 228 ? 2.457 8.257 -0.598 1.00 49.05 263 GLN A C 1
ATOM 1788 O O . GLN A 1 228 ? 1.295 8.598 -0.835 1.00 48.58 263 GLN A O 1
ATOM 1794 N N . ILE A 1 229 ? 3.496 9.126 -0.585 1.00 45.54 264 ILE A N 1
ATOM 1795 C CA 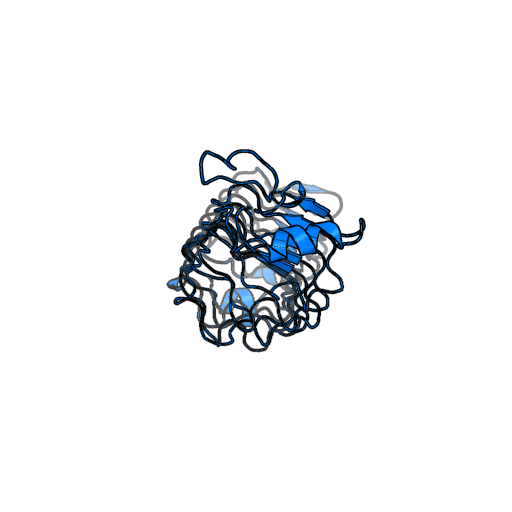. ILE A 1 229 ? 3.386 10.569 -0.832 1.00 45.33 264 ILE A CA 1
ATOM 1796 C C . ILE A 1 229 ? 2.951 10.854 -2.276 1.00 49.82 264 ILE A C 1
ATOM 1797 O O . ILE A 1 229 ? 3.706 10.592 -3.213 1.00 49.30 264 ILE A O 1
ATOM 1802 N N . ASN A 1 230 ? 1.722 11.379 -2.437 1.00 47.13 265 ASN A N 1
ATOM 1803 C CA . ASN A 1 230 ? 1.122 11.720 -3.733 1.00 47.31 265 ASN A CA 1
ATOM 1804 C C . ASN A 1 230 ? 1.358 13.188 -4.086 1.00 51.69 265 ASN A C 1
ATOM 1805 O O . ASN A 1 230 ? 1.567 13.509 -5.257 1.00 51.27 265 ASN A O 1
ATOM 1810 N N . HIS A 1 231 ? 1.304 14.073 -3.074 1.00 48.72 266 HIS A N 1
ATOM 1811 C CA . HIS A 1 231 ? 1.481 15.518 -3.215 1.00 48.81 266 HIS A CA 1
ATOM 1812 C C . HIS A 1 231 ? 2.335 16.084 -2.076 1.00 53.30 266 HIS A C 1
ATOM 1813 O O . HIS A 1 231 ? 2.370 15.507 -0.988 1.00 52.76 266 HIS A O 1
ATOM 1820 N N . ILE A 1 232 ? 3.007 17.219 -2.322 1.00 50.55 267 ILE A N 1
ATOM 1821 C CA . ILE A 1 232 ? 3.808 17.908 -1.309 1.00 50.70 267 ILE A CA 1
ATOM 1822 C C . ILE A 1 232 ? 3.291 19.350 -1.183 1.00 55.42 267 ILE A C 1
ATOM 1823 O O . ILE A 1 232 ? 3.372 20.099 -2.159 1.00 55.05 267 ILE A O 1
ATOM 1828 N N . PRO A 1 233 ? 2.757 19.757 -0.004 1.00 52.54 268 PRO A N 1
ATOM 1829 C CA . PRO A 1 233 ? 2.251 21.136 0.141 1.00 52.61 268 PRO A CA 1
ATOM 1830 C C . PRO A 1 233 ? 3.328 22.217 0.019 1.00 57.34 268 PRO A C 1
ATOM 1831 O O . PRO A 1 233 ? 4.509 21.949 0.244 1.00 56.89 268 PRO A O 1
ATOM 1835 N N . LEU A 1 234 ? 2.906 23.439 -0.351 1.00 54.66 269 LEU A N 1
ATOM 1836 C CA . LEU A 1 234 ? 3.756 24.620 -0.541 1.00 54.75 269 LEU A CA 1
ATOM 1837 C C . LEU A 1 234 ? 4.423 25.095 0.757 1.00 59.11 269 LEU A C 1
ATOM 1838 O O . LEU A 1 234 ? 5.510 25.672 0.706 1.00 58.69 269 LEU A O 1
ATOM 1843 N N . THR A 1 235 ? 3.763 24.865 1.908 1.00 56.09 270 THR A N 1
ATOM 1844 C CA . THR A 1 235 ? 4.236 25.262 3.239 1.00 56.08 270 THR A CA 1
ATOM 1845 C C . THR A 1 235 ? 5.036 24.159 3.955 1.00 60.13 270 THR A C 1
ATOM 1846 O O . THR A 1 235 ? 5.647 24.434 4.992 1.00 59.78 270 THR A O 1
ATOM 1850 N N . ALA A 1 236 ? 5.030 22.921 3.407 1.00 56.74 271 ALA A N 1
ATOM 1851 C CA . ALA A 1 236 ? 5.716 21.755 3.976 1.00 56.59 271 ALA A CA 1
ATOM 1852 C C . ALA A 1 236 ? 7.225 21.944 4.129 1.00 60.47 271 ALA A C 1
ATOM 1853 O O . ALA A 1 236 ? 7.738 21.788 5.238 1.00 59.99 271 ALA A O 1
ATOM 1855 N N . PHE A 1 237 ? 7.929 22.298 3.035 1.00 57.18 272 PHE A N 1
ATOM 1856 C CA . PHE A 1 237 ? 9.375 22.522 3.068 1.00 57.02 272 PHE A CA 1
ATOM 1857 C C . PHE A 1 237 ? 9.775 23.928 3.530 1.00 61.27 272 PHE A C 1
ATOM 1858 O O . PHE A 1 237 ? 10.957 24.176 3.783 1.00 60.73 272 PHE A O 1
ATOM 1866 N N . ALA A 1 238 ? 8.782 24.831 3.678 1.00 58.26 273 ALA A N 1
ATOM 1867 C CA . ALA A 1 238 ? 8.970 26.201 4.160 1.00 58.25 273 ALA A CA 1
ATOM 1868 C C . ALA A 1 238 ? 9.329 26.175 5.647 1.00 62.47 273 ALA A C 1
ATOM 1869 O O . ALA A 1 238 ? 8.892 25.272 6.367 1.00 62.03 273 ALA A O 1
ATOM 1871 N N . ASN A 1 239 ? 10.137 27.161 6.096 1.00 59.27 274 ASN A N 1
ATOM 1872 C CA . ASN A 1 239 ? 10.638 27.307 7.471 1.00 59.15 274 ASN A CA 1
ATOM 1873 C C . ASN A 1 239 ? 11.586 26.160 7.893 1.00 62.70 274 ASN A C 1
ATOM 1874 O O . ASN A 1 239 ? 11.635 25.787 9.069 1.00 62.34 274 ASN A O 1
ATOM 1879 N N . LEU A 1 240 ? 12.345 25.619 6.915 1.00 58.85 275 LEU A N 1
ATOM 1880 C CA . LEU A 1 240 ? 13.344 24.554 7.084 1.00 58.53 275 LEU A CA 1
ATOM 1881 C C . LEU A 1 240 ? 14.630 24.980 6.342 1.00 62.30 275 LEU A C 1
ATOM 1882 O O . LEU A 1 240 ? 15.242 24.182 5.627 1.00 61.79 275 LEU A O 1
ATOM 1887 N N . ARG A 1 241 ? 15.026 26.256 6.528 1.00 58.81 276 ARG A N 1
ATOM 1888 C CA . ARG A 1 241 ? 16.170 26.922 5.892 1.00 58.49 276 ARG A CA 1
ATOM 1889 C C . ARG A 1 241 ? 17.548 26.278 6.107 1.00 61.34 276 ARG A C 1
ATOM 1890 O O . ARG A 1 241 ? 18.414 26.419 5.241 1.00 60.93 276 ARG A O 1
ATOM 1898 N N . LYS A 1 242 ? 17.754 25.583 7.242 1.00 56.99 277 LYS A N 1
ATOM 1899 C CA . LYS A 1 242 ? 19.033 24.939 7.569 1.00 56.31 277 LYS A CA 1
ATOM 1900 C C . LYS A 1 242 ? 19.198 23.503 7.032 1.00 58.96 277 LYS A C 1
ATOM 1901 O O . LYS A 1 242 ? 20.224 22.870 7.301 1.00 58.58 277 LYS A O 1
ATOM 1907 N N . LEU A 1 243 ? 18.207 22.998 6.262 1.00 54.46 278 LEU A N 1
ATOM 1908 C CA . LEU A 1 243 ? 18.231 21.646 5.693 1.00 53.74 278 LEU A CA 1
ATOM 1909 C C . LEU A 1 243 ? 19.291 21.491 4.604 1.00 56.45 278 LEU A C 1
ATOM 1910 O O . LEU A 1 243 ? 19.374 22.326 3.702 1.00 56.01 278 LEU A O 1
ATOM 1915 N N . GLU A 1 244 ? 20.094 20.418 4.698 1.00 52.14 279 GLU A N 1
ATOM 1916 C CA . GLU A 1 244 ? 21.168 20.111 3.752 1.00 51.55 279 GLU A CA 1
ATOM 1917 C C . GLU A 1 244 ? 20.848 18.891 2.889 1.00 54.45 279 GLU A C 1
ATOM 1918 O O . GLU A 1 244 ? 20.996 18.960 1.671 1.00 53.99 279 GLU A O 1
ATOM 1924 N N . ARG A 1 245 ? 20.411 17.780 3.509 1.00 50.43 280 ARG A N 1
ATOM 1925 C CA . ARG A 1 245 ? 20.074 16.559 2.779 1.00 50.02 280 ARG A CA 1
ATOM 1926 C C . ARG A 1 245 ? 18.570 16.276 2.812 1.00 52.93 280 ARG A C 1
ATOM 1927 O O . ARG A 1 245 ? 17.950 16.328 3.877 1.00 52.46 280 ARG A O 1
ATOM 1935 N N . LEU A 1 246 ? 17.988 15.997 1.632 1.00 48.73 281 LEU A N 1
ATOM 1936 C CA . LEU A 1 246 ? 16.564 15.710 1.461 1.00 48.16 281 LEU A CA 1
ATOM 1937 C C . LEU A 1 246 ? 16.362 14.506 0.541 1.00 51.31 281 LEU A C 1
ATOM 1938 O O . LEU A 1 246 ? 17.063 14.374 -0.462 1.00 50.96 281 LEU A O 1
ATOM 1943 N N . ASP A 1 247 ? 15.404 13.629 0.890 1.00 47.25 282 ASP A N 1
ATOM 1944 C CA . ASP A 1 247 ? 15.098 12.429 0.115 1.00 46.72 282 ASP A CA 1
ATOM 1945 C C . ASP A 1 247 ? 13.588 12.201 -0.016 1.00 49.64 282 ASP A C 1
ATOM 1946 O O . ASP A 1 247 ? 12.905 11.981 0.987 1.00 49.03 282 ASP A O 1
ATOM 1951 N N . ILE A 1 248 ? 13.072 12.279 -1.257 1.00 45.72 283 ILE A N 1
ATOM 1952 C CA . ILE A 1 248 ? 11.651 12.083 -1.581 1.00 45.37 283 ILE A CA 1
ATOM 1953 C C . ILE A 1 248 ? 11.445 10.909 -2.563 1.00 48.85 283 ILE A C 1
ATOM 1954 O O . ILE A 1 248 ? 10.411 10.824 -3.231 1.00 48.33 283 ILE A O 1
ATOM 1959 N N . SER A 1 249 ? 12.434 9.999 -2.621 1.00 45.29 284 SER A N 1
ATOM 1960 C CA . SER A 1 249 ? 12.442 8.823 -3.493 1.00 44.99 284 SER A CA 1
ATOM 1961 C C . SER A 1 249 ? 11.416 7.750 -3.093 1.00 48.40 284 SER A C 1
ATOM 1962 O O . SER A 1 249 ? 10.924 7.757 -1.964 1.00 48.07 284 SER A O 1
ATOM 1965 N N . ASN A 1 250 ? 11.102 6.831 -4.036 1.00 44.47 285 ASN A N 1
ATOM 1966 C CA . ASN A 1 250 ? 10.181 5.694 -3.890 1.00 44.01 285 ASN A CA 1
ATOM 1967 C C . ASN A 1 250 ? 8.763 6.050 -3.396 1.00 47.22 285 ASN A C 1
ATOM 1968 O O . ASN A 1 250 ? 8.183 5.324 -2.583 1.00 46.72 285 ASN A O 1
ATOM 1973 N N . ASN A 1 251 ? 8.203 7.158 -3.915 1.00 43.39 286 ASN A N 1
ATOM 1974 C CA . ASN A 1 251 ? 6.858 7.632 -3.571 1.00 42.94 286 ASN A CA 1
ATOM 1975 C C . ASN A 1 251 ? 5.942 7.689 -4.804 1.00 46.27 286 ASN A C 1
ATOM 1976 O O . ASN A 1 251 ? 6.406 7.450 -5.920 1.00 45.61 286 ASN A O 1
ATOM 1981 N N . GLN A 1 252 ? 4.642 7.986 -4.598 1.00 42.80 287 GLN A N 1
ATOM 1982 C CA . GLN A 1 252 ? 3.641 8.072 -5.666 1.00 42.60 287 GLN A CA 1
ATOM 1983 C C . GLN A 1 252 ? 3.428 9.516 -6.175 1.00 46.49 287 GLN A C 1
ATOM 1984 O O . GLN A 1 252 ? 2.299 9.904 -6.488 1.00 46.14 287 GLN A O 1
ATOM 1990 N N . LEU A 1 253 ? 4.523 10.301 -6.268 1.00 43.05 288 LEU A N 1
ATOM 1991 C CA . LEU A 1 253 ? 4.492 11.690 -6.732 1.00 42.83 288 LEU A CA 1
ATOM 1992 C C . LEU A 1 253 ? 4.387 11.783 -8.250 1.00 46.72 288 LEU A C 1
ATOM 1993 O O . LEU A 1 253 ? 5.194 11.182 -8.964 1.00 46.07 288 LEU A O 1
ATOM 1998 N N . ARG A 1 254 ? 3.389 12.544 -8.734 1.00 43.56 289 ARG A N 1
ATOM 1999 C CA . ARG A 1 254 ? 3.139 12.763 -10.162 1.00 43.48 289 ARG A CA 1
ATOM 2000 C C . ARG A 1 254 ? 3.835 14.033 -10.649 1.00 47.62 289 ARG A C 1
ATOM 2001 O O . ARG A 1 254 ? 4.310 14.073 -11.785 1.00 46.90 289 ARG A O 1
ATOM 2009 N N . MET A 1 255 ? 3.888 15.065 -9.781 1.00 44.81 290 MET A N 1
ATOM 2010 C CA . MET A 1 255 ? 4.511 16.372 -10.025 1.00 44.90 290 MET A CA 1
ATOM 2011 C C . MET A 1 255 ? 4.798 17.115 -8.706 1.00 49.13 290 MET A C 1
ATOM 2012 O O . MET A 1 255 ? 4.414 16.639 -7.635 1.00 48.67 290 MET A O 1
ATOM 2017 N N . LEU A 1 256 ? 5.447 18.292 -8.796 1.00 46.04 291 LEU A N 1
ATOM 2018 C CA . LEU A 1 256 ? 5.768 19.144 -7.650 1.00 46.07 291 LEU A CA 1
ATOM 2019 C C . LEU A 1 256 ? 5.199 20.547 -7.842 1.00 50.80 291 LEU A C 1
ATOM 2020 O O . LEU A 1 256 ? 5.292 21.098 -8.941 1.00 50.30 291 LEU A O 1
ATOM 2025 N N . THR A 1 257 ? 4.614 21.123 -6.773 1.00 48.11 292 THR A N 1
ATOM 2026 C CA . THR A 1 257 ? 4.030 22.469 -6.792 1.00 48.24 292 THR A CA 1
ATOM 2027 C C . THR A 1 257 ? 5.115 23.553 -6.908 1.00 52.72 292 THR A C 1
ATOM 2028 O O . THR A 1 257 ? 6.149 23.449 -6.245 1.00 52.40 292 THR A O 1
ATOM 2032 N N . GLN A 1 258 ? 4.891 24.563 -7.778 1.00 49.69 293 GLN A N 1
ATOM 2033 C CA . GLN A 1 258 ? 5.837 25.656 -8.044 1.00 49.69 293 GLN A CA 1
ATOM 2034 C C . GLN A 1 258 ? 6.170 26.497 -6.805 1.00 54.25 293 GLN A C 1
ATOM 2035 O O . GLN A 1 258 ? 5.289 27.139 -6.229 1.00 53.87 293 GLN A O 1
ATOM 2041 N N . GLY A 1 259 ? 7.447 26.473 -6.425 1.00 51.27 294 GLY A N 1
ATOM 2042 C CA . GLY A 1 259 ? 7.975 27.196 -5.274 1.00 51.28 294 GLY A CA 1
ATOM 2043 C C . GLY A 1 259 ? 7.982 26.382 -3.996 1.00 55.56 294 GLY A C 1
ATOM 2044 O O . GLY A 1 259 ? 7.695 26.918 -2.922 1.00 55.04 294 GLY A O 1
ATOM 2045 N N . VAL A 1 260 ? 8.319 25.081 -4.101 1.00 52.64 295 VAL A N 1
ATOM 2046 C CA . VAL A 1 260 ? 8.376 24.161 -2.962 1.00 52.70 295 VAL A CA 1
ATOM 2047 C C . VAL A 1 260 ? 9.771 24.126 -2.300 1.00 57.45 295 VAL A C 1
ATOM 2048 O O . VAL A 1 260 ? 9.861 24.091 -1.072 1.00 57.05 295 VAL A O 1
ATOM 2052 N N . PHE A 1 261 ? 10.846 24.181 -3.115 1.00 54.73 296 PHE A N 1
ATOM 2053 C CA . PHE A 1 261 ? 12.236 24.192 -2.645 1.00 54.86 296 PHE A CA 1
ATOM 2054 C C . PHE A 1 261 ? 12.771 25.636 -2.579 1.00 59.81 296 PHE A C 1
ATOM 2055 O O . PHE A 1 261 ? 13.973 25.846 -2.390 1.00 59.37 296 PHE A O 1
ATOM 2063 N N . ASP A 1 262 ? 11.861 26.623 -2.721 1.00 57.32 297 ASP A N 1
ATOM 2064 C CA . ASP A 1 262 ? 12.130 28.063 -2.715 1.00 57.64 297 ASP A CA 1
ATOM 2065 C C . ASP A 1 262 ? 12.781 28.557 -1.417 1.00 62.38 297 ASP A C 1
ATOM 2066 O O . ASP A 1 262 ? 13.660 29.419 -1.470 1.00 62.04 297 ASP A O 1
ATOM 2071 N N . HIS A 1 263 ? 12.354 28.008 -0.263 1.00 59.52 298 HIS A N 1
ATOM 2072 C CA . HIS A 1 263 ? 12.870 28.374 1.061 1.00 59.60 298 HIS A CA 1
ATOM 2073 C C . HIS A 1 263 ? 14.127 27.585 1.464 1.00 63.40 298 HIS A C 1
ATOM 2074 O O . HIS A 1 263 ? 14.841 28.007 2.378 1.00 63.03 298 HIS A O 1
ATOM 2081 N N . LEU A 1 264 ? 14.399 26.454 0.780 1.00 59.85 299 LEU A N 1
ATOM 2082 C CA . LEU A 1 264 ? 15.562 25.599 1.039 1.00 59.62 299 LEU A CA 1
ATOM 2083 C C . LEU A 1 264 ? 16.807 26.177 0.349 1.00 63.75 299 LEU A C 1
ATOM 2084 O O . LEU A 1 264 ? 17.132 25.802 -0.782 1.00 63.31 299 LEU A O 1
ATOM 2089 N N . SER A 1 265 ? 17.484 27.116 1.036 1.00 60.54 300 SER A N 1
ATOM 2090 C CA . SER A 1 265 ? 18.677 27.810 0.540 1.00 60.39 300 SER A CA 1
ATOM 2091 C C . SER A 1 265 ? 19.994 27.083 0.836 1.00 64.05 300 SER A C 1
ATOM 2092 O O . SER A 1 265 ? 20.947 27.221 0.065 1.00 63.69 300 SER A O 1
ATOM 2095 N N . ASN A 1 266 ? 20.053 26.324 1.948 1.00 60.31 301 ASN A N 1
ATOM 2096 C CA . ASN A 1 266 ? 21.249 25.586 2.364 1.00 59.98 301 ASN A CA 1
ATOM 2097 C C . ASN A 1 266 ? 21.240 24.108 1.911 1.00 63.32 301 ASN A C 1
ATOM 2098 O O . ASN A 1 266 ? 21.989 23.293 2.458 1.00 62.89 301 ASN A O 1
ATOM 2103 N N . LEU A 1 267 ? 20.406 23.775 0.901 1.00 59.42 302 LEU A N 1
ATOM 2104 C CA . LEU A 1 267 ? 20.264 22.423 0.346 1.00 58.98 302 LEU A CA 1
ATOM 2105 C C . LEU A 1 267 ? 21.536 21.962 -0.380 1.00 62.39 302 LEU A C 1
ATOM 2106 O O . LEU A 1 267 ? 22.154 22.748 -1.099 1.00 61.99 302 LEU A O 1
ATOM 2111 N N . LYS A 1 268 ? 21.931 20.693 -0.162 1.00 58.57 303 LYS A N 1
ATOM 2112 C CA . LYS A 1 268 ? 23.134 20.084 -0.738 1.00 58.22 303 LYS A CA 1
ATOM 2113 C C . LYS A 1 268 ? 22.845 18.835 -1.573 1.00 61.60 303 LYS A C 1
ATOM 2114 O O . LYS A 1 268 ? 23.553 18.593 -2.551 1.00 61.20 303 LYS A O 1
ATOM 2120 N N . GLN A 1 269 ? 21.844 18.024 -1.174 1.00 57.84 304 GLN A N 1
ATOM 2121 C CA . GLN A 1 269 ? 21.484 16.794 -1.886 1.00 57.48 304 GLN A CA 1
ATOM 2122 C C . GLN A 1 269 ? 19.972 16.564 -1.934 1.00 60.76 304 GLN A C 1
ATOM 2123 O O . GLN A 1 269 ? 19.274 16.810 -0.948 1.00 60.19 304 GLN A O 1
ATOM 2129 N N . LEU A 1 270 ? 19.480 16.078 -3.089 1.00 57.04 305 LEU A N 1
ATOM 2130 C CA . LEU A 1 270 ? 18.074 15.760 -3.338 1.00 56.64 305 LEU A CA 1
ATOM 2131 C C . LEU A 1 270 ? 17.957 14.477 -4.166 1.00 60.15 305 LEU A C 1
ATOM 2132 O O . LEU A 1 270 ? 18.621 14.345 -5.196 1.00 59.64 305 LEU A O 1
ATOM 2137 N N . THR A 1 271 ? 17.125 13.529 -3.700 1.00 56.52 306 THR A N 1
ATOM 2138 C CA . THR A 1 271 ? 16.904 12.247 -4.372 1.00 56.26 306 THR A CA 1
ATOM 2139 C C . THR A 1 271 ? 15.404 12.001 -4.562 1.00 60.06 306 THR A C 1
ATOM 2140 O O . THR A 1 271 ? 14.644 12.050 -3.591 1.00 59.78 306 THR A O 1
ATOM 2144 N N . ALA A 1 272 ? 14.986 11.749 -5.817 1.00 56.39 307 ALA A N 1
ATOM 2145 C CA . ALA A 1 272 ? 13.587 11.505 -6.179 1.00 56.11 307 ALA A CA 1
ATOM 2146 C C . ALA A 1 272 ? 13.422 10.299 -7.132 1.00 59.58 307 ALA A C 1
ATOM 2147 O O . ALA A 1 272 ? 12.546 10.303 -8.002 1.00 59.09 307 ALA A O 1
ATOM 2149 N N . ARG A 1 273 ? 14.253 9.256 -6.932 1.00 55.91 308 ARG A N 1
ATOM 2150 C CA . ARG A 1 273 ? 14.261 8.016 -7.722 1.00 55.53 308 ARG A CA 1
ATOM 2151 C C . ARG A 1 273 ? 12.990 7.189 -7.489 1.00 58.50 308 ARG A C 1
ATOM 2152 O O . ARG A 1 273 ? 12.412 7.259 -6.407 1.00 58.02 308 ARG A O 1
ATOM 2160 N N . ASN A 1 274 ? 12.567 6.401 -8.502 1.00 54.44 309 ASN A N 1
ATOM 2161 C CA . ASN A 1 274 ? 11.381 5.526 -8.476 1.00 53.97 309 ASN A CA 1
ATOM 2162 C C . ASN A 1 274 ?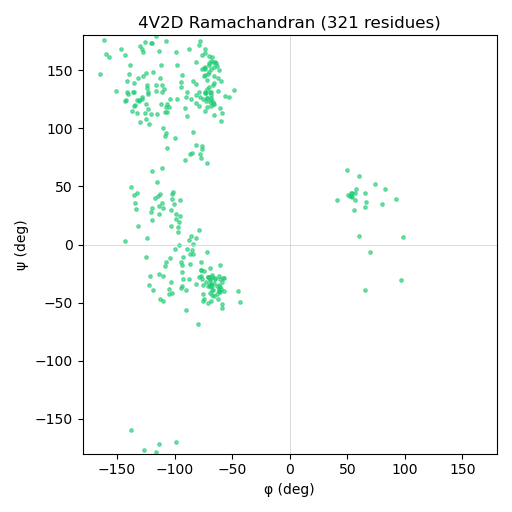 10.049 6.252 -8.179 1.00 56.95 309 ASN A C 1
ATOM 2163 O O . ASN A 1 274 ? 9.260 5.798 -7.343 1.00 56.49 309 ASN A O 1
ATOM 2168 N N . ASN A 1 275 ? 9.803 7.375 -8.879 1.00 52.77 310 ASN A N 1
ATOM 2169 C CA . ASN A 1 275 ? 8.576 8.168 -8.750 1.00 52.14 310 ASN A CA 1
ATOM 2170 C C . ASN A 1 275 ? 7.892 8.332 -10.118 1.00 55.21 310 ASN A C 1
ATOM 2171 O O . ASN A 1 275 ? 8.582 8.628 -11.098 1.00 54.82 310 ASN A O 1
ATOM 2176 N N . PRO A 1 276 ? 6.553 8.142 -10.225 1.00 51.14 311 PRO A N 1
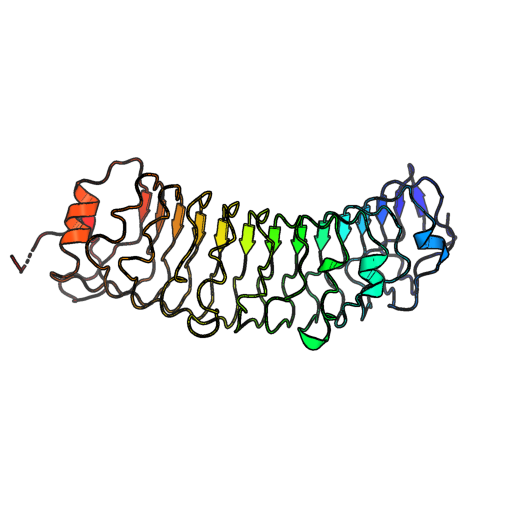ATOM 2177 C CA . PRO A 1 276 ? 5.904 8.282 -11.540 1.00 50.70 311 PRO A CA 1
ATOM 2178 C C . PRO A 1 276 ? 5.701 9.739 -11.964 1.00 53.81 311 PRO A C 1
ATOM 2179 O O . PRO A 1 276 ? 4.581 10.256 -11.933 1.00 53.19 311 PRO A O 1
ATOM 2183 N N . TRP A 1 277 ? 6.805 10.401 -12.368 1.00 50.01 312 TRP A N 1
ATOM 2184 C CA . TRP A 1 277 ? 6.797 11.797 -12.805 1.00 49.62 312 TRP A CA 1
ATOM 2185 C C . TRP A 1 277 ? 6.164 11.929 -14.186 1.00 53.34 312 TRP A C 1
ATOM 2186 O O . TRP A 1 277 ? 6.701 11.400 -15.164 1.00 52.78 312 TRP A O 1
ATOM 2197 N N . PHE A 1 278 ? 5.012 12.615 -14.262 1.00 50.05 313 PHE A N 1
ATOM 2198 C CA . PHE A 1 278 ? 4.339 12.848 -15.535 1.00 49.97 313 PHE A CA 1
ATOM 2199 C C . PHE A 1 278 ? 4.884 14.143 -16.123 1.00 54.81 313 PHE A C 1
ATOM 2200 O O . PHE A 1 278 ? 4.671 15.221 -15.562 1.00 54.17 313 PHE A O 1
ATOM 2208 N N . CYS A 1 279 ? 5.640 14.021 -17.222 1.00 52.42 314 CYS A N 1
ATOM 2209 C CA . CYS A 1 279 ? 6.275 15.154 -17.879 1.00 52.70 314 CYS A CA 1
ATOM 2210 C C . CYS A 1 279 ? 5.377 15.896 -18.858 1.00 57.38 314 CYS A C 1
ATOM 2211 O O . CYS A 1 279 ? 5.207 15.491 -20.011 1.00 56.89 314 CYS A O 1
ATOM 2214 N N . ASP A 1 280 ? 4.788 16.987 -18.362 1.00 54.73 315 ASP A N 1
ATOM 2215 C CA . ASP A 1 280 ? 3.897 17.884 -19.091 1.00 54.91 315 ASP A CA 1
ATOM 2216 C C . ASP A 1 280 ? 4.259 19.339 -18.729 1.00 59.58 315 ASP A C 1
ATOM 2217 O O . ASP A 1 280 ? 5.380 19.576 -18.270 1.00 58.98 315 ASP A O 1
ATOM 2222 N N . CYS A 1 281 ? 3.340 20.309 -18.932 1.00 56.99 316 CYS A N 1
ATOM 2223 C CA . CYS A 1 281 ? 3.604 21.713 -18.599 1.00 57.18 316 CYS A CA 1
ATOM 2224 C C . CYS A 1 281 ? 3.625 21.980 -17.080 1.00 60.79 316 CYS A C 1
ATOM 2225 O O . CYS A 1 281 ? 3.987 23.080 -16.659 1.00 60.28 316 CYS A O 1
ATOM 2228 N N . SER A 1 282 ? 3.272 20.963 -16.267 1.00 57.28 317 SER A N 1
ATOM 2229 C CA . SER A 1 282 ? 3.274 21.036 -14.805 1.00 57.07 317 SER A CA 1
ATOM 2230 C C . SER A 1 282 ? 4.700 21.032 -14.243 1.00 60.67 317 SER A C 1
ATOM 2231 O O . SER A 1 282 ? 4.947 21.654 -13.208 1.00 60.19 317 SER A O 1
ATOM 2234 N N . ILE A 1 283 ? 5.631 20.339 -14.929 1.00 57.05 318 ILE A N 1
ATOM 2235 C CA . ILE A 1 283 ? 7.042 20.234 -14.534 1.00 56.79 318 ILE A CA 1
ATOM 2236 C C . ILE A 1 283 ? 7.962 21.235 -15.266 1.00 60.18 318 ILE A C 1
ATOM 2237 O O . ILE A 1 283 ? 9.187 21.082 -15.229 1.00 59.64 318 ILE A O 1
ATOM 2242 N N . LYS A 1 284 ? 7.367 22.265 -15.912 1.00 56.55 319 LYS A N 1
ATOM 2243 C CA . LYS A 1 284 ? 8.087 23.316 -16.643 1.00 56.31 319 LYS A CA 1
ATOM 2244 C C . LYS A 1 284 ? 9.025 24.083 -15.703 1.00 59.91 319 LYS A C 1
ATOM 2245 O O . LYS A 1 284 ? 10.157 24.383 -16.089 1.00 59.46 319 LYS A O 1
ATOM 2251 N N . TRP A 1 285 ? 8.558 24.370 -14.467 1.00 56.26 320 TRP A N 1
ATOM 2252 C CA . TRP A 1 285 ? 9.343 25.069 -13.451 1.00 55.91 320 TRP A CA 1
ATOM 2253 C C . TRP A 1 285 ? 10.515 24.217 -12.956 1.00 59.69 320 TRP A C 1
ATOM 2254 O O . TRP A 1 285 ? 11.575 24.770 -12.678 1.00 59.11 320 TRP A O 1
ATOM 2265 N N . VAL A 1 286 ? 10.319 22.877 -12.857 1.00 56.45 321 VAL A N 1
ATOM 2266 C CA . VAL A 1 286 ? 11.325 21.897 -12.413 1.00 56.37 321 VAL A CA 1
ATOM 2267 C C . VAL A 1 286 ? 12.503 21.900 -13.397 1.00 60.45 321 VAL A C 1
ATOM 2268 O O . VAL A 1 286 ? 13.657 21.888 -12.966 1.00 59.88 321 VAL A O 1
ATOM 2272 N N . THR A 1 287 ? 12.196 21.948 -14.712 1.00 57.37 322 THR A N 1
ATOM 2273 C CA . THR A 1 287 ? 13.166 21.999 -15.810 1.00 57.34 322 THR A CA 1
ATOM 2274 C C . THR A 1 287 ? 14.003 23.284 -15.701 1.00 61.41 322 THR A C 1
ATOM 2275 O O . THR A 1 287 ? 15.230 23.215 -15.778 1.00 60.94 322 THR A O 1
ATOM 2279 N N . GLU A 1 288 ? 13.334 24.439 -15.487 1.00 58.09 323 GLU A N 1
ATOM 2280 C CA . GLU A 1 288 ? 13.978 25.747 -15.338 1.00 57.93 323 GLU A CA 1
ATOM 2281 C C . GLU A 1 288 ? 14.776 25.853 -14.034 1.00 61.80 323 GLU A C 1
ATOM 2282 O O . GLU A 1 288 ? 15.833 26.484 -14.023 1.00 61.42 323 GLU A O 1
ATOM 2288 N N . TRP A 1 289 ? 14.279 25.221 -12.948 1.00 58.23 324 TRP A N 1
ATOM 2289 C CA . TRP A 1 289 ? 14.925 25.194 -11.632 1.00 58.03 324 TRP A CA 1
ATOM 2290 C C . TRP A 1 289 ? 16.249 24.426 -11.702 1.00 62.31 324 TRP A C 1
ATOM 2291 O O . TRP A 1 289 ? 17.252 24.910 -11.183 1.00 61.79 324 TRP A O 1
ATOM 2302 N N . LEU A 1 290 ? 16.252 23.259 -12.378 1.00 59.39 325 LEU A N 1
ATOM 2303 C CA . LEU A 1 290 ? 17.425 22.400 -12.564 1.00 59.48 325 LEU A CA 1
ATOM 2304 C C . LEU A 1 290 ? 18.503 23.033 -13.454 1.00 64.38 325 LEU A C 1
ATOM 2305 O O . LEU A 1 290 ? 19.683 22.712 -13.298 1.00 63.86 325 LEU A O 1
ATOM 2310 N N . LYS A 1 291 ? 18.098 23.918 -14.388 1.00 61.95 326 LYS A N 1
ATOM 2311 C CA . LYS A 1 291 ? 18.999 24.610 -15.316 1.00 62.19 326 LYS A CA 1
ATOM 2312 C C . LYS A 1 291 ? 19.795 25.741 -14.654 1.00 67.28 326 LYS A C 1
ATOM 2313 O O . LYS A 1 291 ? 20.946 25.965 -15.030 1.00 66.85 326 LYS A O 1
ATOM 2319 N N . TYR A 1 292 ? 19.184 26.457 -13.686 1.00 64.82 327 TYR A N 1
ATOM 2320 C CA . TYR A 1 292 ? 19.822 27.575 -12.980 1.00 65.09 327 TYR A CA 1
ATOM 2321 C C . TYR A 1 292 ? 20.393 27.218 -11.592 1.00 69.41 327 TYR A C 1
ATOM 2322 O O . TYR A 1 292 ? 21.024 28.071 -10.958 1.00 68.98 327 TYR A O 1
ATOM 2331 N N . ILE A 1 293 ? 20.193 25.965 -11.131 1.00 66.18 328 ILE A N 1
ATOM 2332 C CA . ILE A 1 293 ? 20.672 25.496 -9.827 1.00 66.02 328 ILE A CA 1
ATOM 2333 C C . ILE A 1 293 ? 22.208 25.298 -9.786 1.00 69.92 328 ILE A C 1
ATOM 2334 O O . ILE A 1 293 ? 22.760 24.723 -10.731 1.00 69.50 328 ILE A O 1
ATOM 2339 N N . PRO A 1 294 ? 22.921 25.779 -8.728 1.00 66.42 329 PRO A N 1
ATOM 2340 C CA . PRO A 1 294 ? 24.385 25.593 -8.681 1.00 66.18 329 PRO A CA 1
ATOM 2341 C C . PRO A 1 294 ? 24.808 24.132 -8.521 1.00 69.80 329 PRO A C 1
ATOM 2342 O O . PRO A 1 294 ? 24.033 23.314 -8.020 1.00 69.29 329 PRO A O 1
ATOM 2346 N N . SER A 1 295 ? 26.051 23.817 -8.940 1.00 66.29 330 SER A N 1
ATOM 2347 C CA . SER A 1 295 ? 26.659 22.479 -8.897 1.00 66.06 330 SER A CA 1
ATOM 2348 C C . SER A 1 295 ? 26.778 21.876 -7.486 1.00 69.51 330 SER A C 1
ATOM 2349 O O . SER A 1 295 ? 26.952 20.660 -7.360 1.00 69.09 330 SER A O 1
ATOM 2352 N N . SER A 1 296 ? 26.679 22.724 -6.436 1.00 65.67 331 SER A N 1
ATOM 2353 C CA . SER A 1 296 ? 26.737 22.336 -5.022 1.00 65.24 331 SER A CA 1
ATOM 2354 C C . SER A 1 296 ? 25.586 21.385 -4.662 1.00 68.33 331 SER A C 1
ATOM 2355 O O . SER A 1 296 ? 25.774 20.474 -3.854 1.00 67.87 331 SER A O 1
ATOM 2358 N N . LEU A 1 297 ? 24.407 21.595 -5.285 1.00 64.24 332 LEU A N 1
ATOM 2359 C CA . LEU A 1 297 ? 23.207 20.781 -5.102 1.00 63.67 332 LEU A CA 1
ATOM 2360 C C . LEU A 1 297 ? 23.288 19.517 -5.960 1.00 66.34 332 LEU A C 1
ATOM 2361 O O . LEU A 1 297 ? 23.451 19.606 -7.180 1.00 65.81 332 LEU A O 1
ATOM 2366 N N . ASN A 1 298 ? 23.198 18.342 -5.313 1.00 62.11 333 ASN A N 1
ATOM 2367 C CA . ASN A 1 298 ? 23.256 17.041 -5.980 1.00 61.56 333 ASN A CA 1
ATOM 2368 C C . ASN A 1 298 ? 21.837 16.485 -6.156 1.00 64.28 333 ASN A C 1
ATOM 2369 O O . ASN A 1 298 ? 21.305 15.829 -5.256 1.00 63.77 333 ASN A O 1
ATOM 2374 N N . VAL A 1 299 ? 21.215 16.786 -7.310 1.00 60.10 334 VAL A N 1
ATOM 2375 C CA . VAL A 1 299 ? 19.850 16.357 -7.633 1.00 59.61 334 VAL A CA 1
ATOM 2376 C C . VAL A 1 299 ? 19.879 15.104 -8.521 1.00 62.80 334 VAL A C 1
ATOM 2377 O O . VAL A 1 299 ? 20.534 15.107 -9.565 1.00 62.34 334 VAL A O 1
ATOM 2381 N N . ARG A 1 300 ? 19.181 14.032 -8.088 1.00 58.90 335 ARG A N 1
ATOM 2382 C CA . ARG A 1 300 ? 19.107 12.749 -8.799 1.00 58.48 335 ARG A CA 1
ATOM 2383 C C . ARG A 1 300 ? 17.703 12.138 -8.758 1.00 61.56 335 ARG A C 1
ATOM 2384 O O . ARG A 1 300 ? 16.997 12.282 -7.759 1.00 61.10 335 ARG A O 1
ATOM 2392 N N . GLY A 1 301 ? 17.330 11.445 -9.835 1.00 57.61 336 GLY A N 1
ATOM 2393 C CA . GLY A 1 301 ? 16.055 10.741 -9.942 1.00 57.20 336 GLY A CA 1
ATOM 2394 C C . GLY A 1 301 ? 14.911 11.420 -10.671 1.00 60.28 336 GLY A C 1
ATOM 2395 O O . GLY A 1 301 ? 13.799 10.884 -10.677 1.00 59.80 336 GLY A O 1
ATOM 2396 N N . PHE A 1 302 ? 15.156 12.587 -11.296 1.00 56.22 337 PHE A N 1
ATOM 2397 C CA . PHE A 1 302 ? 14.112 13.304 -12.031 1.00 55.72 337 PHE A CA 1
ATOM 2398 C C . PHE A 1 302 ? 13.994 12.828 -13.483 1.00 58.98 337 PHE A C 1
ATOM 2399 O O . PHE A 1 302 ? 14.489 13.483 -14.405 1.00 58.46 337 PHE A O 1
ATOM 2407 N N . MET A 1 303 ? 13.348 11.662 -13.672 1.00 55.25 338 MET A N 1
ATOM 2408 C CA . MET A 1 303 ? 13.124 11.044 -14.981 1.00 54.95 338 MET A CA 1
ATOM 2409 C C . MET A 1 303 ? 11.636 10.904 -15.301 1.00 57.76 338 MET A C 1
ATOM 2410 O O . MET A 1 303 ? 10.821 10.718 -14.394 1.00 57.24 338 MET A O 1
ATOM 2415 N N . CYS A 1 304 ? 11.292 10.991 -16.596 1.00 53.56 339 CYS A N 1
ATOM 2416 C CA . CYS A 1 304 ? 9.917 10.899 -17.087 1.00 52.98 339 CYS A CA 1
ATOM 2417 C C . CYS A 1 304 ? 9.443 9.458 -17.206 1.00 56.02 339 CYS A C 1
ATOM 2418 O O . CYS A 1 304 ? 10.115 8.631 -17.829 1.00 55.48 339 CYS A O 1
ATOM 2421 N N . GLN A 1 305 ? 8.274 9.168 -16.617 1.00 52.00 340 GLN A N 1
ATOM 2422 C CA . GLN A 1 305 ? 7.642 7.848 -16.657 1.00 51.51 340 GLN A CA 1
ATOM 2423 C C . GLN A 1 305 ? 6.421 7.878 -17.588 1.00 54.66 340 GLN A C 1
ATOM 2424 O O . GLN A 1 305 ? 5.923 6.824 -17.988 1.00 54.17 340 GLN A O 1
ATOM 2430 N N . GLY A 1 306 ? 5.974 9.088 -17.929 1.00 50.80 341 GLY A N 1
ATOM 2431 C CA . GLY A 1 306 ? 4.837 9.338 -18.808 1.00 50.40 341 GLY A CA 1
ATOM 2432 C C . GLY A 1 306 ? 4.781 10.770 -19.315 1.00 53.72 341 GLY A C 1
ATOM 2433 O O . GLY A 1 306 ? 5.181 11.684 -18.589 1.00 53.04 341 GLY A O 1
ATOM 2434 N N . PRO A 1 307 ? 4.290 11.034 -20.553 1.00 50.15 342 PRO A N 1
ATOM 2435 C CA . PRO A 1 307 ? 3.788 10.083 -21.563 1.00 49.91 342 PRO A CA 1
ATOM 2436 C C . PRO A 1 307 ? 4.917 9.368 -22.312 1.00 53.55 342 PRO A C 1
ATOM 2437 O O . PRO A 1 307 ? 6.086 9.686 -22.091 1.00 52.96 342 PRO A O 1
ATOM 2441 N N . GLU A 1 308 ? 4.564 8.404 -23.189 1.00 50.21 343 GLU A N 1
ATOM 2442 C CA . GLU A 1 308 ? 5.498 7.595 -23.986 1.00 50.15 343 GLU A CA 1
ATOM 2443 C C . GLU A 1 308 ? 6.447 8.409 -24.879 1.00 54.31 343 GLU A C 1
ATOM 2444 O O . GLU A 1 308 ? 7.562 7.959 -25.150 1.00 53.76 343 GLU A O 1
ATOM 2450 N N . GLN A 1 309 ? 6.007 9.606 -25.312 1.00 51.25 344 GLN A N 1
ATOM 2451 C CA . GLN A 1 309 ? 6.769 10.539 -26.152 1.00 51.23 344 GLN A CA 1
ATOM 2452 C C . GLN A 1 309 ? 7.948 11.147 -25.381 1.00 55.32 344 GLN A C 1
ATOM 2453 O O . GLN A 1 309 ? 8.963 11.496 -25.987 1.00 54.73 344 GLN A O 1
ATOM 2459 N N . VAL A 1 310 ? 7.792 11.298 -24.051 1.00 52.32 345 VAL A N 1
ATOM 2460 C CA . VAL A 1 310 ? 8.776 11.905 -23.147 1.00 52.34 345 VAL A CA 1
ATOM 2461 C C . VAL A 1 310 ? 9.461 10.863 -22.226 1.00 56.41 345 VAL A C 1
ATOM 2462 O O . VAL A 1 310 ? 10.536 11.143 -21.692 1.00 55.89 345 VAL A O 1
ATOM 2466 N N . ARG A 1 311 ? 8.845 9.667 -22.063 1.00 53.27 346 ARG A N 1
ATOM 2467 C CA . ARG A 1 311 ? 9.309 8.560 -21.212 1.00 53.28 346 ARG A CA 1
ATOM 2468 C C . ARG A 1 311 ? 10.790 8.192 -21.393 1.00 57.50 346 ARG A C 1
ATOM 2469 O O . ARG A 1 311 ? 11.264 8.057 -22.523 1.00 56.91 346 ARG A O 1
ATOM 2477 N N . GLY A 1 312 ? 11.489 8.043 -20.266 1.00 54.51 347 GLY A N 1
ATOM 2478 C CA . GLY A 1 312 ? 12.904 7.687 -20.217 1.00 54.48 347 GLY A CA 1
ATOM 2479 C C . GLY A 1 312 ? 13.849 8.863 -20.071 1.00 58.66 347 GLY A C 1
ATOM 2480 O O . GLY A 1 312 ? 14.930 8.717 -19.494 1.00 58.05 347 GLY A O 1
ATOM 2481 N N . MET A 1 313 ? 13.453 10.033 -20.603 1.00 55.83 348 MET A N 1
ATOM 2482 C CA . MET A 1 313 ? 14.246 11.264 -20.574 1.00 55.95 348 MET A CA 1
ATOM 2483 C C . MET A 1 313 ? 14.269 11.926 -19.200 1.00 60.14 348 MET A C 1
ATOM 2484 O O . MET A 1 313 ? 13.312 11.799 -18.432 1.00 59.72 348 MET A O 1
ATOM 2489 N N . ALA A 1 314 ? 15.362 12.654 -18.907 1.00 56.95 349 ALA A N 1
ATOM 2490 C CA . ALA A 1 314 ? 15.545 13.393 -17.659 1.00 56.92 349 ALA A CA 1
ATOM 2491 C C . ALA A 1 314 ? 14.871 14.760 -17.768 1.00 61.30 349 ALA A C 1
ATOM 2492 O O . ALA A 1 314 ? 14.938 15.391 -18.825 1.00 60.77 349 ALA A O 1
ATOM 2494 N N . VAL A 1 315 ? 14.224 15.210 -16.673 1.00 58.45 350 VAL A N 1
ATOM 2495 C CA . VAL A 1 315 ? 13.505 16.491 -16.566 1.00 58.55 350 VAL A CA 1
ATOM 2496 C C . VAL A 1 315 ? 14.421 17.696 -16.892 1.00 63.16 350 VAL A C 1
ATOM 2497 O O . VAL A 1 315 ? 13.988 18.614 -17.590 1.00 62.79 350 VAL A O 1
ATOM 2501 N N . ARG A 1 316 ? 15.686 17.656 -16.422 1.00 60.18 351 ARG A N 1
ATOM 2502 C CA . ARG A 1 316 ? 16.717 18.684 -16.624 1.00 60.17 351 ARG A CA 1
ATOM 2503 C C . ARG A 1 316 ? 17.066 18.911 -18.112 1.00 64.20 351 ARG A C 1
ATOM 2504 O O . ARG A 1 316 ? 17.280 20.056 -18.519 1.00 63.87 351 ARG A O 1
ATOM 2512 N N . ALA A 1 317 ? 17.107 17.828 -18.912 1.00 60.68 352 ALA A N 1
ATOM 2513 C CA . ALA A 1 317 ? 17.443 17.860 -20.341 1.00 60.43 352 ALA A CA 1
ATOM 2514 C C . ALA A 1 317 ? 16.257 18.194 -21.277 1.00 64.04 352 ALA A C 1
ATOM 2515 O O . ALA A 1 317 ? 16.444 18.261 -22.495 1.00 63.57 352 ALA A O 1
ATOM 2517 N N . LEU A 1 318 ? 15.058 18.432 -20.710 1.00 60.44 353 LEU A N 1
ATOM 2518 C CA . LEU A 1 318 ? 13.833 18.720 -21.467 1.00 60.12 353 LEU A CA 1
ATOM 2519 C C . LEU A 1 318 ? 13.696 20.130 -22.051 1.00 63.75 353 LEU A C 1
ATOM 2520 O O . LEU A 1 318 ? 14.394 21.056 -21.633 1.00 63.30 353 LEU A O 1
ATOM 2525 N N . ASN A 1 319 ? 12.768 20.273 -23.022 1.00 60.16 354 ASN A N 1
ATOM 2526 C CA . ASN A 1 319 ? 12.415 21.512 -23.718 1.00 59.93 354 ASN A CA 1
ATOM 2527 C C . ASN A 1 319 ? 10.945 21.441 -24.147 1.00 63.66 354 ASN A C 1
ATOM 2528 O O . ASN A 1 319 ? 10.522 20.436 -24.724 1.00 63.28 354 ASN A O 1
ATOM 2533 N N . MET A 1 320 ? 10.174 22.506 -23.866 1.00 60.06 355 MET A N 1
ATOM 2534 C CA . MET A 1 320 ? 8.754 22.579 -24.211 1.00 88.11 355 MET A CA 1
ATOM 2535 C C . MET A 1 320 ? 8.426 23.846 -24.988 1.00 109.66 355 MET A C 1
ATOM 2536 O O . MET A 1 320 ? 8.502 23.847 -26.215 1.00 66.96 355 MET A O 1
ATOM 2541 N N . SER A 1 324 ? 6.150 22.166 -26.762 1.00 58.58 359 SER A N 1
ATOM 2542 C CA . SER A 1 324 ? 4.937 21.422 -26.430 1.00 58.33 359 SER A CA 1
ATOM 2543 C C . SER A 1 324 ? 3.839 22.311 -25.858 1.00 61.85 359 SER A C 1
ATOM 2544 O O . SER A 1 324 ? 2.663 22.109 -26.161 1.00 61.49 359 SER A O 1
ATOM 2547 N N . CYS A 1 325 ? 4.228 23.282 -25.022 1.00 58.11 360 CYS A N 1
ATOM 2548 C CA . CYS A 1 325 ? 3.326 24.217 -24.358 1.00 57.76 360 CYS A CA 1
ATOM 2549 C C . CYS A 1 325 ? 4.013 25.596 -24.183 1.00 61.20 360 CYS A C 1
ATOM 2550 O O . CYS A 1 325 ? 5.224 25.676 -24.413 1.00 60.67 360 CYS A O 1
ATOM 2553 N N . PRO A 1 326 ? 3.296 26.692 -23.801 1.00 57.58 361 PRO A N 1
ATOM 2554 C CA . PRO A 1 326 ? 3.976 27.995 -23.660 1.00 60.36 361 PRO A CA 1
ATOM 2555 C C . PRO A 1 326 ? 4.990 28.044 -22.518 1.00 86.83 361 PRO A C 1
ATOM 2556 O O . PRO A 1 326 ? 5.705 29.032 -22.367 1.00 49.36 361 PRO A O 1
#

InterPro domains:
  IPR000372 Leucine-rich repeat N-terminal domain [SM00013] (35-67)
  IPR000483 Cysteine-rich flanking region, C-terminal [PF01463] (337-361)
  IPR000483 Cysteine-rich flanking region, C-terminal [SM00082] (310-361)
  IPR001611 Leucine-rich repeat [PF13855] (92-145)
  IPR001611 Leucine-rich repeat [PF13855] (182-242)
  IPR001611 Leucine-rich repeat [PF13855] (253-311)
  IPR003591 Leucine-rich repeat, typical subtype [SM00369] (107-131)
  IPR003591 Leucine-rich repeat, typical subtype [SM00369] (132-157)
  IPR003591 Leucine-rich repeat, typical subtype [SM00369] (159-181)
  IPR003591 Leucine-rich repeat, typical subtype [SM00369] (182-202)
  IPR003591 Leucine-rich repeat, typical subtype [SM00369] (203-228)
  IPR003591 Leucine-rich repeat, typical subtype [SM00369] (252-274)
  IPR003591 Leucine-rich repeat, typical subtype [SM00369] (275-298)
  IPR00396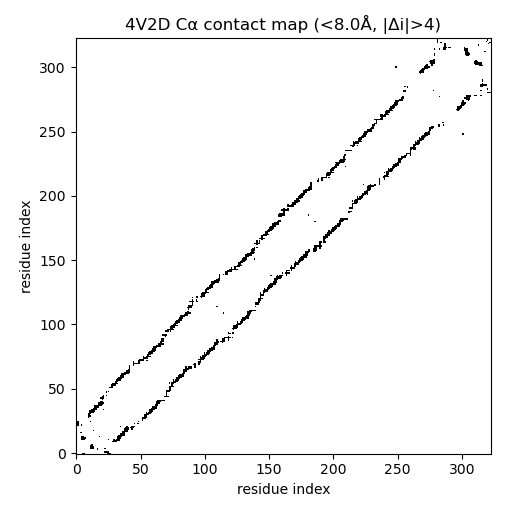1 Fibronectin type III [PS50853] (419-517)
  IPR013783 Immunoglobulin-like fold [G3DSA:2.60.40.10] (419-534)
  IPR032675 Leucine-rich repeat domain superfamily [G3DSA:3.80.10.10] (36-361)
  IPR036116 Fibronectin type III superfamily [SSF49265] (417-497)
  IPR050333 Small Leucine-Rich Proteoglycans [PTHR45712] (88-425)

Sequence (323 aa):
CPSVCRCDRNFVYCNERSLTSVPLGIPEGVTVLYLHNNQINNAGFPAELHNVQSVHTVYLYGNQLDEFPMNLPKNVRVLHLQENNIQTISRAALAQLLKLEELHLDDNSISTVGVEDGAFREAISLKLLFLSKNHLSSVPVGLPVDLQELRVDENRIAVISDMAFQNLTSLERLIVDGNLLTNKGIAEGTFSHLTKLKEFSIVRNSLSHPPPDLPGTHLIRLYLQDNQINHIPLTAFANLRKLERLDISNNQLRMLTQGVFDHLSNLKQLTARNNPWFCDCSIKWVTEWLKYIPSSLNVRGFMCQGPEQVRGMAVRALNMSCP

Foldseek 3Di:
DDDQWDDDPLETGLAPRQDQADDPPDDQAHEEYENAPHAHEQPRADLVQQVRANYAYYAYAQYAYAAQHANHHQQHAAYHYENYAHAAQDLRRLLSNQNHAHYAHYHYAYEPVRYPQQSQQSNQNYAYDALYQYAYQEQHLNHHLNHAEDHNEQYAHAAYDLSSCPNNQNHAYDHHENYQYEQVRYDDCSQQNNQNHAEDAHANYAYQEAHPNHAQNRHAYYHPYNYQHAAYDQCRCANNQNYAYYEQANYAYQAYAPNNCVSNPNYQEYEHANYAHEDDVRCVNVLVCLQPDDPSYHYDHQAHCDDPVRHPDHSVPDDDVDD

B-factor: mean 58.57, std 16.35, range [35.74, 150.42]

Solvent-accessible surface area: 15344 Å² total; per-residue (Å²): 88,25,128,102,2,174,48,84,221,99,61,0,73,0,36,129,85,78,25,95,46,4,16,122,33,21,46,156,46,4,54,19,0,50,1,18,71,6,89,0,63,56,98,6,22,29,69,88,4,40,106,14,106,57,0,56,17,1,58,0,55,26,12,102,0,57,77,5,2,87,38,2,0,84,30,0,124,36,0,26,0,30,105,9,72,0,89,53,0,26,107,60,0,0,35,36,0,83,120,0,52,47,0,25,0,34,69,7,27,0,38,46,146,14,13,89,129,8,0,0,124,57,0,107,28,0,76,49,0,20,0,14,113,2,89,0,55,23,4,14,76,7,3,1,79,80,0,66,19,0,74,1,20,52,2,121,0,38,80,3,49,79,101,0,4,86,88,2,70,43,0,55,81,0,12,0,15,15,9,111,1,53,22,208,15,13,28,174,28,6,2,44,139,1,49,102,1,87,26,0,9,1,18,118,7,47,0,43,35,2,3,57,100,14,19,13,70,53,0,40,98,0,34,0,50,64,7,107,0,77,97,9,44,96,110,12,1,13,121,1,168,115,0,48,96,0,9,0,3,57,7,87,0,133,76,1,46,136,22,0,7,114,89,11,96,72,6,111,50,1,18,0,130,114,6,29,3,85,4,53,57,44,3,91,32,0,7,76,43,8,105,183,46,81,115,81,28,80,7,134,19,16,104,0,83,12,38,147,162,25,135,51,95,42,0,103,88,11,132,55,130,38,150

Organism: Mus musculus (NCBI:txid10090)

Nearest PDB structures (foldseek):
  4v2d-assembly1_A  TM=1.003E+00  e=3.086E-55  Homo sapiens
  5ftt-assembly1_B  TM=9.866E-01  e=6.666E-46  Mus musculus
  5cmp-assembly1_A  TM=9.853E-01  e=1.992E-31  Homo sapiens
  4yeb-assembly1_B  TM=9.306E-01  e=1.550E-27  Mus musculus
  5yq5-assembly1_A  TM=7.925E-01  e=4.382E-11  Homo sapiens

Secondary structure (DSSP, 8-state):
--SSSEEETTEEE-TTS--SS--S---SS-SEEE--SS---TT---GGGTT--S--EEE--S----BPPSS--TT--EEE-TTS---BB-HHHHHH-TT--EEE--SS---TTTB-TTTGGG-TT--EEE--S---SB--S---TT--EEE--SS---BB-TTTTSS--S--EEE--SS---TTTBPTTSSTT-TT--EEE-TTS--SSPPSS---SS--EEE-TTS------TTTSTT-TT--EEE--SS------TTSSSS--S--EEE--S--EE-SGGGHHHHHHHHHS-TTSEEE--BEEESTTTTT-BGGG------

CATH classification: 3.80.10.10

GO terms:
  GO:0005886 plasma membrane (C, IDA)
  GO:0005911 cell-cell junction (C, IDA)
  GO:0005925 focal adhesion (C, IDA)
  GO:0005576 extracellular region (C, EXP)
  GO:0005886 plasma membrane (C, EXP)
  GO:0003007 heart morphogenesis (P, IMP)
  GO:0071711 basement membrane organization (P, IMP)
  GO:0008543 fibroblast growth factor receptor signaling pathway (P, IMP)
  GO:0061343 cell adhesion involved in heart morphogenesis (P, IMP)
  GO:0005104 fibroblast growth factor receptor binding (F, IPI)
  GO:0005515 protein binding (F, IPI)
  GO:0005576 extracellular region (C, IDA)
  GO:0045499 chemorepellent activity (F, IDA)
  GO:2001222 regulation of neuron migration (P, IGI)
  GO:0007411 axon guidance (P, IGI)
  GO:0098978 glutamatergic synapse (C, IDA)
  GO:0042734 presynaptic membrane (C, IDA)
  GO:0045211 postsynaptic membrane (C, IDA)

Radius of gyration: 24.41 Å; Cα contacts (8 Å, |Δi|>4): 903; chains: 1; bounding box: 45×50×72 Å